Protein AF-A0A5U8SYN8-F1 (afdb_monomer_lite)

pLDDT: mean 89.99, std 11.81, range [49.06, 98.62]

Foldseek 3Di:
DWDKDKDWDWDWDWDDDPFKTKTKIKTKIKIDTHPKIKMKIWMWMWMGGRVQRKIKIKIKIKIWIQDPNDIAIKIWMWMWMQHPNDIDTDIDIDHQKDADADPPPVDRPGQWIDHPNDIDGPDDDDPDDDDPDDDDPAKDWDPPDDPLAATWMDGPVQQKIWHAHNPQSFIWIQHPQFIWTDDSNDTDDTDNNPVPD

Structure (mmCIF, N/CA/C/O backbone):
data_AF-A0A5U8SYN8-F1
#
_entry.id   AF-A0A5U8SYN8-F1
#
loop_
_atom_site.group_PDB
_atom_site.id
_atom_site.type_symbol
_atom_site.label_atom_id
_atom_site.label_alt_id
_atom_site.label_comp_id
_atom_site.label_asym_id
_atom_site.label_entity_id
_atom_site.label_seq_id
_atom_site.pdbx_PDB_ins_code
_atom_site.Cartn_x
_atom_site.Cartn_y
_atom_site.Cartn_z
_atom_site.occupancy
_atom_site.B_iso_or_equiv
_atom_site.auth_seq_id
_atom_site.auth_comp_id
_atom_site.auth_asym_id
_atom_site.auth_atom_id
_atom_site.pdbx_PDB_model_num
ATOM 1 N N . SER A 1 1 ? -44.577 6.047 1.088 1.00 51.78 1 SER A N 1
ATOM 2 C CA . SER A 1 1 ? -43.345 6.730 1.523 1.00 51.78 1 SER A CA 1
ATOM 3 C C . SER A 1 1 ? -42.555 5.753 2.364 1.00 51.78 1 SER A C 1
ATOM 5 O O . SER A 1 1 ? -43.131 5.206 3.297 1.00 51.78 1 SER A O 1
ATOM 7 N N . GLY A 1 2 ? -41.300 5.485 2.005 1.00 66.25 2 GLY A N 1
ATOM 8 C CA . GLY A 1 2 ? -40.422 4.643 2.817 1.00 66.25 2 GLY A CA 1
ATOM 9 C C . GLY A 1 2 ? -40.163 5.271 4.185 1.00 66.25 2 GLY A C 1
ATOM 10 O O . GLY A 1 2 ? -40.142 6.501 4.307 1.00 66.25 2 GLY A O 1
ATOM 11 N N . ALA A 1 3 ? -40.039 4.455 5.228 1.00 81.62 3 ALA A N 1
ATOM 12 C CA . ALA A 1 3 ? -39.776 4.956 6.574 1.00 81.62 3 ALA A CA 1
ATOM 13 C C . ALA A 1 3 ? -38.288 5.313 6.690 1.00 81.62 3 ALA A C 1
ATOM 15 O O . ALA A 1 3 ? -37.424 4.444 6.593 1.00 81.62 3 ALA A O 1
ATOM 16 N N . MET A 1 4 ? -37.988 6.598 6.890 1.00 93.69 4 MET A N 1
ATOM 17 C CA . MET A 1 4 ? -36.626 7.061 7.159 1.00 93.69 4 MET A CA 1
ATOM 18 C C . MET A 1 4 ? -36.385 7.149 8.665 1.00 93.69 4 MET A C 1
ATOM 20 O O . MET A 1 4 ? -37.235 7.643 9.407 1.00 93.69 4 MET A O 1
ATOM 24 N N . LYS A 1 5 ? -35.210 6.704 9.115 1.00 95.56 5 LYS A N 1
ATOM 25 C CA . LYS A 1 5 ? -34.783 6.761 10.520 1.00 95.56 5 LYS A CA 1
ATOM 26 C C . LYS A 1 5 ? -33.357 7.291 10.619 1.00 95.56 5 LYS A C 1
ATOM 28 O O . LYS A 1 5 ? -32.513 6.916 9.811 1.00 95.56 5 LYS A O 1
ATOM 33 N N . ALA A 1 6 ? -33.087 8.109 11.632 1.00 97.00 6 ALA A N 1
ATOM 34 C CA . ALA A 1 6 ? -31.746 8.547 12.002 1.00 97.00 6 ALA A CA 1
ATOM 35 C C . ALA A 1 6 ? -31.462 8.184 13.466 1.00 97.00 6 ALA A C 1
ATOM 37 O O . ALA A 1 6 ? -32.346 8.303 14.315 1.00 97.00 6 ALA A O 1
ATOM 38 N N . GLU A 1 7 ? -30.244 7.730 13.748 1.00 97.06 7 GLU A N 1
ATOM 39 C CA . GLU A 1 7 ? -29.808 7.267 15.065 1.00 97.06 7 GLU A CA 1
ATOM 40 C C . GLU A 1 7 ? -28.382 7.743 15.358 1.00 97.06 7 GLU A C 1
ATOM 42 O O . GLU A 1 7 ? -27.510 7.715 14.485 1.00 97.06 7 GLU A O 1
ATOM 47 N N . ILE A 1 8 ? -28.153 8.142 16.610 1.00 97.75 8 ILE A N 1
ATOM 48 C CA . ILE A 1 8 ? -26.829 8.387 17.187 1.00 97.75 8 ILE A CA 1
ATOM 49 C C . ILE A 1 8 ? -26.674 7.410 18.351 1.00 97.75 8 ILE A C 1
ATOM 51 O O . ILE A 1 8 ? -27.565 7.309 19.195 1.00 97.75 8 ILE A O 1
ATOM 55 N N . ILE A 1 9 ? -25.563 6.680 18.378 1.00 97.31 9 ILE A N 1
ATOM 56 C CA . ILE A 1 9 ? -25.227 5.696 19.404 1.00 97.31 9 ILE A CA 1
ATOM 57 C C . ILE A 1 9 ? -23.926 6.147 20.057 1.00 97.31 9 ILE A C 1
ATOM 59 O O . ILE A 1 9 ? -22.919 6.318 19.374 1.00 97.31 9 ILE A O 1
ATOM 63 N N . GLU A 1 10 ? -23.949 6.305 21.376 1.00 97.94 10 GLU A N 1
ATOM 64 C CA . GLU A 1 10 ? -22.760 6.579 22.174 1.00 97.94 10 GLU A CA 1
ATOM 65 C C . GLU A 1 10 ? -22.683 5.560 23.315 1.00 97.94 10 GLU A C 1
ATOM 67 O O . GLU A 1 10 ? -23.635 5.395 24.078 1.00 97.94 10 GLU A O 1
ATOM 72 N N . VAL A 1 11 ? -21.550 4.868 23.429 1.00 97.75 11 VAL A N 1
ATOM 73 C CA . VAL A 1 11 ? -21.235 3.985 24.556 1.00 97.75 11 VAL A CA 1
ATOM 74 C C . VAL A 1 11 ? -19.944 4.472 25.183 1.00 97.75 11 VAL A C 1
ATOM 76 O O . VAL A 1 11 ? -18.955 4.707 24.490 1.00 97.75 11 VAL A O 1
ATOM 79 N N . ARG A 1 12 ? -19.950 4.602 26.508 1.00 98.12 12 ARG A N 1
ATOM 80 C CA . ARG A 1 12 ? -18.757 4.839 27.317 1.00 98.12 12 ARG A CA 1
ATOM 81 C C . ARG A 1 12 ? -18.811 3.893 28.493 1.00 98.12 12 ARG A C 1
ATOM 83 O O . ARG A 1 12 ? -19.784 3.907 29.242 1.00 98.12 12 ARG A O 1
ATOM 90 N N . ASN A 1 13 ? -17.779 3.086 28.642 1.00 97.81 13 ASN A N 1
ATOM 91 C CA . ASN A 1 13 ? -17.699 2.132 29.726 1.00 97.81 13 ASN A CA 1
ATOM 92 C C . ASN A 1 13 ? -16.260 2.034 30.224 1.00 97.81 13 ASN A C 1
ATOM 94 O O . ASN A 1 13 ? -15.300 2.207 29.470 1.00 97.81 13 ASN A O 1
ATOM 98 N N . TYR A 1 14 ? -16.122 1.772 31.514 1.00 97.94 14 TYR A N 1
ATOM 99 C CA . TYR A 1 14 ? -14.854 1.406 32.107 1.00 97.94 14 TYR A CA 1
ATOM 100 C C . TYR A 1 14 ? -15.096 0.415 33.237 1.00 97.94 14 TYR A C 1
ATOM 102 O O . TYR A 1 14 ? -16.142 0.405 33.886 1.00 97.94 14 TYR A O 1
ATOM 110 N N . THR A 1 15 ? -14.123 -0.447 33.478 1.00 97.94 15 THR A N 1
ATOM 111 C CA . THR A 1 15 ? -14.148 -1.401 34.582 1.00 97.94 15 THR A CA 1
ATOM 112 C C . THR A 1 15 ? -12.739 -1.556 35.112 1.00 97.94 15 THR A C 1
ATOM 114 O O . THR A 1 15 ? -11.779 -1.580 34.344 1.00 97.94 15 THR A O 1
ATOM 117 N N . VAL A 1 16 ? -12.616 -1.643 36.431 1.00 97.62 16 VAL A N 1
ATOM 118 C CA . VAL A 1 16 ? -11.347 -1.882 37.112 1.00 97.62 16 VAL A CA 1
ATOM 119 C C . VAL A 1 16 ? -11.586 -2.950 38.167 1.00 97.62 16 VAL A C 1
ATOM 121 O O . VAL A 1 16 ? -12.530 -2.854 38.950 1.00 97.62 16 VAL A O 1
ATOM 124 N N . THR A 1 17 ? -10.739 -3.969 38.166 1.00 97.31 17 THR A N 1
ATOM 125 C CA . THR A 1 17 ? -10.632 -4.976 39.222 1.00 97.31 17 THR A CA 1
ATOM 126 C C . THR A 1 17 ? -9.239 -4.893 39.849 1.00 97.31 17 THR A C 1
ATOM 128 O O . THR A 1 17 ? -8.447 -4.018 39.504 1.00 97.31 17 THR A O 1
ATOM 131 N N . GLU A 1 18 ? -8.915 -5.799 40.770 1.00 97.00 18 GLU A N 1
ATOM 132 C CA . GLU A 1 18 ? -7.573 -5.872 41.364 1.00 97.00 18 GLU A CA 1
ATOM 133 C C . GLU A 1 18 ? -6.469 -6.160 40.333 1.00 97.00 18 GLU A C 1
ATOM 135 O O . GLU A 1 18 ? -5.339 -5.710 40.506 1.00 97.00 18 GLU A O 1
ATOM 140 N N . THR A 1 19 ? -6.786 -6.900 39.265 1.00 97.44 19 THR A N 1
ATOM 141 C CA . THR A 1 19 ? -5.805 -7.349 38.264 1.00 97.44 19 THR A CA 1
ATOM 142 C C . THR A 1 19 ? -6.116 -6.897 36.843 1.00 97.44 19 THR A C 1
ATOM 144 O O . THR A 1 19 ? -5.265 -7.053 35.975 1.00 97.44 19 THR A O 1
ATOM 147 N N . THR A 1 20 ? -7.299 -6.340 36.571 1.00 97.88 20 THR A N 1
ATOM 148 C CA . THR A 1 20 ? -7.695 -5.948 35.211 1.00 97.88 20 THR A CA 1
ATOM 149 C C . THR A 1 20 ? -8.206 -4.518 35.147 1.00 97.88 20 THR A C 1
ATOM 151 O O . THR A 1 20 ? -8.838 -4.022 36.078 1.00 97.88 20 THR A O 1
ATOM 154 N N . ALA A 1 21 ? -7.967 -3.861 34.018 1.00 98.44 21 ALA A N 1
ATOM 155 C CA . ALA A 1 21 ? -8.571 -2.582 33.681 1.00 98.44 21 ALA A CA 1
ATOM 156 C C . ALA A 1 21 ? -9.080 -2.623 32.239 1.00 98.44 21 ALA A C 1
ATOM 158 O O . ALA A 1 21 ? -8.405 -3.145 31.356 1.00 98.44 21 ALA A O 1
ATOM 159 N N . LEU A 1 22 ? -10.259 -2.057 31.999 1.00 98.38 22 LEU A N 1
ATOM 160 C CA . LEU A 1 22 ? -10.883 -1.901 30.688 1.00 98.38 22 LEU A CA 1
ATOM 161 C C . LEU A 1 22 ? -11.433 -0.480 30.576 1.00 98.38 22 LEU A C 1
ATOM 163 O O . LEU A 1 22 ? -12.096 0.005 31.491 1.00 98.38 22 LEU A O 1
ATOM 167 N N . ALA A 1 23 ? -11.208 0.157 29.435 1.00 98.62 23 ALA A N 1
ATOM 168 C CA . ALA A 1 23 ? -11.891 1.372 29.023 1.00 98.62 23 ALA A CA 1
ATOM 169 C C . ALA A 1 23 ? -12.315 1.226 27.562 1.00 98.62 23 ALA A C 1
ATOM 171 O O . ALA A 1 23 ? -11.510 0.847 26.709 1.00 98.62 23 ALA A O 1
ATOM 172 N N . GLU A 1 24 ? -13.571 1.533 27.263 1.00 98.25 24 GLU A N 1
ATOM 173 C CA . GLU A 1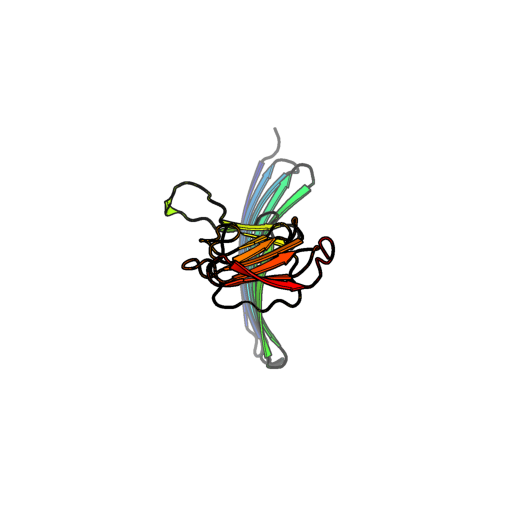 24 ? -14.109 1.455 25.910 1.00 98.25 24 GLU A CA 1
ATOM 174 C C . GLU A 1 24 ? -15.035 2.632 25.598 1.00 98.25 24 GLU A C 1
ATOM 176 O O . GLU A 1 24 ? -15.795 3.121 26.441 1.00 98.25 24 GLU A O 1
ATOM 181 N N . LYS A 1 25 ? -14.951 3.091 24.352 1.00 98.56 25 LYS A N 1
ATOM 182 C CA . LYS A 1 25 ? -15.803 4.122 23.776 1.00 98.56 25 LYS A CA 1
ATOM 183 C C . LYS A 1 25 ? -16.261 3.683 22.393 1.00 98.56 25 LYS A C 1
ATOM 185 O O . LYS A 1 25 ? -15.453 3.198 21.606 1.00 98.56 25 LYS A O 1
ATOM 190 N N . LEU A 1 26 ? -17.534 3.898 22.088 1.00 98.25 26 LEU A N 1
ATOM 191 C CA . LEU A 1 26 ? -18.124 3.714 20.766 1.00 98.25 26 LEU A CA 1
ATOM 192 C C . LEU A 1 26 ? -18.947 4.953 20.432 1.00 98.25 26 LEU A C 1
ATOM 194 O O . LEU A 1 26 ? -19.869 5.279 21.171 1.00 98.25 26 LEU A O 1
ATOM 198 N N . ASP A 1 27 ? -18.654 5.584 19.303 1.00 98.38 27 ASP A N 1
ATOM 199 C CA . ASP A 1 27 ? -19.494 6.609 18.694 1.00 98.38 27 ASP A CA 1
ATOM 200 C C . ASP A 1 27 ? -19.973 6.084 17.335 1.00 98.38 27 ASP A C 1
ATOM 202 O O . ASP A 1 27 ? -19.167 5.669 16.498 1.00 98.38 27 ASP A O 1
ATOM 206 N N . ALA A 1 28 ? -21.279 6.089 17.091 1.00 98.12 28 ALA A N 1
ATOM 207 C CA . ALA A 1 28 ? -21.859 5.667 15.824 1.00 98.12 28 ALA A CA 1
ATOM 208 C C . ALA A 1 28 ? -23.001 6.587 15.394 1.00 98.12 28 ALA A C 1
ATOM 210 O O . ALA A 1 28 ? -23.804 7.045 16.203 1.00 98.12 28 ALA A O 1
ATOM 211 N N . VAL A 1 29 ? -23.096 6.811 14.087 1.00 98.38 29 VAL A N 1
ATOM 212 C CA . VAL A 1 29 ? -24.236 7.469 13.446 1.00 98.38 29 VAL A CA 1
ATOM 213 C C . VAL A 1 29 ? -24.772 6.560 12.355 1.00 98.38 29 VAL A C 1
ATOM 215 O O . VAL A 1 29 ? -23.999 5.935 11.623 1.00 98.38 29 VAL A O 1
ATOM 218 N N . LYS A 1 30 ? -26.094 6.470 12.241 1.00 97.81 30 LYS A N 1
ATOM 219 C CA . LYS A 1 30 ? -26.756 5.636 11.240 1.00 97.81 30 LYS A CA 1
ATOM 220 C C . LYS A 1 30 ? -27.994 6.333 10.705 1.00 97.81 30 LYS A C 1
ATOM 222 O O . LYS A 1 30 ? -28.797 6.864 11.466 1.00 97.81 30 LYS A O 1
ATOM 227 N N . VAL A 1 31 ? -28.171 6.268 9.393 1.00 97.75 31 VAL A N 1
ATOM 228 C CA . VAL A 1 31 ? -29.425 6.604 8.719 1.00 97.75 31 VAL A CA 1
ATOM 229 C C . VAL A 1 31 ? -29.918 5.381 7.961 1.00 97.75 31 VAL A C 1
ATOM 231 O O . VAL A 1 31 ? -29.125 4.671 7.347 1.00 97.75 31 VAL A O 1
ATOM 234 N N . THR A 1 32 ? -31.215 5.109 8.035 1.00 96.25 32 THR A N 1
ATOM 235 C CA . THR A 1 32 ? -31.867 3.974 7.367 1.00 96.25 32 THR A CA 1
ATOM 236 C C . THR A 1 32 ? -33.005 4.499 6.503 1.00 96.25 32 THR A C 1
ATOM 238 O O . THR A 1 32 ? -33.724 5.407 6.928 1.00 96.25 32 THR A O 1
ATOM 241 N N . ALA A 1 33 ? -33.161 3.934 5.312 1.00 94.06 33 ALA A N 1
ATOM 242 C CA . ALA A 1 33 ? -34.282 4.166 4.413 1.00 94.06 33 ALA A CA 1
ATOM 243 C C . ALA A 1 33 ? -34.690 2.817 3.815 1.00 94.06 33 ALA A C 1
ATOM 245 O O . ALA A 1 33 ? -33.910 2.211 3.077 1.00 94.06 33 ALA A O 1
ATOM 246 N N . ASP A 1 34 ? -35.886 2.346 4.172 1.00 89.56 34 ASP A N 1
ATOM 247 C CA . ASP A 1 34 ? -36.360 0.998 3.840 1.00 89.56 34 ASP A CA 1
ATOM 248 C C . ASP A 1 34 ? -35.308 -0.068 4.229 1.00 89.56 34 ASP A C 1
ATOM 250 O O . ASP A 1 34 ? -34.890 -0.110 5.389 1.00 89.56 34 ASP A O 1
ATOM 254 N N . ASP A 1 35 ? -34.831 -0.883 3.281 1.00 88.31 35 ASP A N 1
ATOM 255 C CA . ASP A 1 35 ? -33.824 -1.935 3.516 1.00 88.31 35 ASP A CA 1
ATOM 256 C C . ASP A 1 35 ? -32.361 -1.454 3.377 1.00 88.31 35 ASP A C 1
ATOM 258 O O . ASP A 1 35 ? -31.415 -2.239 3.510 1.00 88.31 35 ASP A O 1
ATOM 262 N N . SER A 1 36 ? -32.149 -0.166 3.085 1.00 95.31 36 SER A N 1
ATOM 263 C CA . SER A 1 36 ? -30.826 0.442 2.894 1.00 95.31 36 SER A CA 1
ATOM 264 C C . SER A 1 36 ? -30.393 1.253 4.113 1.00 95.31 36 SER A C 1
ATOM 266 O O . SER A 1 36 ? -31.215 1.827 4.830 1.00 95.31 36 SER A O 1
ATOM 268 N N . PHE A 1 37 ? -29.083 1.358 4.343 1.00 96.44 37 PHE A N 1
ATOM 269 C CA . PHE A 1 37 ? -28.551 2.240 5.383 1.00 96.44 37 PHE A CA 1
ATOM 270 C C . PHE A 1 37 ? -27.194 2.827 5.012 1.00 96.44 37 PHE A C 1
ATOM 272 O O . PHE A 1 37 ? -26.438 2.246 4.240 1.00 96.44 37 PHE A O 1
ATOM 279 N N . ALA A 1 38 ? -26.860 3.951 5.635 1.00 97.94 38 ALA A N 1
ATOM 280 C CA . ALA A 1 38 ? -25.504 4.476 5.693 1.00 97.94 38 ALA A CA 1
ATOM 281 C C . ALA A 1 38 ? -25.119 4.664 7.160 1.00 97.94 38 ALA A C 1
ATOM 283 O O . ALA A 1 38 ? -25.911 5.171 7.958 1.00 97.94 38 ALA A O 1
ATOM 284 N N . MET A 1 39 ? -23.916 4.234 7.530 1.00 97.81 39 MET A N 1
ATOM 285 C CA . MET A 1 39 ? -23.417 4.373 8.891 1.00 97.81 39 MET A CA 1
ATOM 286 C C . MET A 1 39 ? -21.930 4.695 8.935 1.00 97.81 39 MET A C 1
ATOM 288 O O . MET A 1 39 ? -21.156 4.268 8.076 1.00 97.81 39 MET A O 1
ATOM 292 N N . ALA A 1 40 ? -21.544 5.392 9.995 1.00 98.38 40 ALA A N 1
ATOM 293 C CA . ALA A 1 40 ? -20.163 5.564 10.407 1.00 98.38 40 ALA A CA 1
ATOM 294 C C . ALA A 1 40 ? -20.033 5.173 11.881 1.00 98.38 40 ALA A C 1
ATOM 296 O O . ALA A 1 40 ? -20.933 5.435 12.678 1.00 98.38 40 ALA A O 1
ATOM 297 N N . GLN A 1 41 ? -18.920 4.538 12.226 1.00 98.12 41 GLN A N 1
ATOM 298 C CA . GLN A 1 41 ? -18.612 4.058 13.563 1.00 98.12 41 GLN A CA 1
ATOM 299 C C . GLN A 1 41 ? -17.144 4.335 13.888 1.00 98.12 41 GLN A C 1
ATOM 301 O O . GLN A 1 41 ? -16.260 4.098 13.064 1.00 98.12 41 GLN A O 1
ATOM 306 N N . ASN A 1 42 ? -16.890 4.786 15.109 1.00 98.19 42 ASN A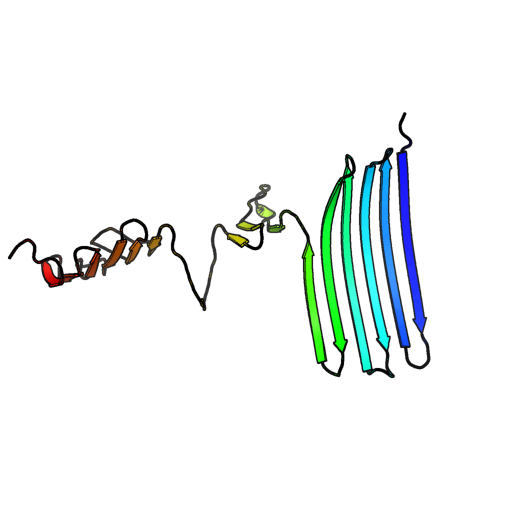 N 1
ATOM 307 C CA . ASN A 1 42 ? -15.571 4.924 15.704 1.00 98.19 42 ASN A CA 1
ATOM 308 C C . ASN A 1 42 ? -15.593 4.209 17.059 1.00 98.19 42 ASN A C 1
ATOM 310 O O . ASN A 1 42 ? -16.458 4.499 17.883 1.00 98.19 42 ASN A O 1
ATOM 314 N N . SER A 1 43 ? -14.692 3.258 17.284 1.00 98.00 43 SER A N 1
ATOM 315 C CA . SER A 1 43 ? -14.556 2.596 18.580 1.00 98.00 43 SER A CA 1
ATOM 316 C C . SER A 1 43 ? -13.116 2.574 19.048 1.00 98.00 43 SER A C 1
ATOM 318 O O . SER A 1 43 ? -12.215 2.258 18.278 1.00 98.00 43 SER A O 1
ATOM 320 N N . ILE A 1 44 ? -12.917 2.860 20.328 1.00 98.31 44 ILE A N 1
ATOM 321 C CA . ILE A 1 44 ? -11.626 2.789 21.003 1.00 98.31 44 ILE A CA 1
ATOM 322 C C . ILE A 1 44 ? -11.798 1.862 22.195 1.00 98.31 44 ILE A C 1
ATOM 324 O O . ILE A 1 44 ? -12.723 2.041 22.984 1.00 98.31 44 ILE A O 1
ATOM 328 N N . ARG A 1 45 ? -10.906 0.889 22.342 1.00 98.44 45 ARG A N 1
ATOM 329 C CA . ARG A 1 45 ? -10.877 -0.019 23.485 1.00 98.44 45 ARG A CA 1
ATOM 330 C C . ARG A 1 45 ? -9.446 -0.190 23.957 1.00 98.44 45 ARG A C 1
ATOM 332 O O . ARG A 1 45 ? -8.576 -0.513 23.157 1.00 98.44 45 ARG A O 1
ATOM 339 N N . ALA A 1 46 ? -9.217 -0.002 25.247 1.00 98.56 46 ALA A N 1
ATOM 340 C CA . ALA A 1 46 ? -7.954 -0.277 25.911 1.00 98.56 46 ALA A CA 1
ATOM 341 C C . ALA A 1 46 ? -8.207 -1.222 27.083 1.00 98.56 46 ALA A C 1
ATOM 343 O O . ALA A 1 46 ? -9.151 -1.025 27.846 1.00 98.56 46 ALA A O 1
ATOM 344 N N . GLN A 1 47 ? -7.371 -2.242 27.227 1.00 98.38 47 GLN A N 1
ATOM 345 C CA . GLN A 1 47 ? -7.442 -3.176 28.340 1.00 98.38 47 GLN A CA 1
ATOM 346 C C . GLN A 1 47 ? -6.055 -3.596 28.810 1.00 98.38 47 GLN A C 1
ATOM 348 O O . GLN A 1 47 ? -5.100 -3.629 28.031 1.00 98.38 47 GLN A O 1
ATOM 353 N N . TRP A 1 48 ? -5.979 -3.946 30.085 1.00 98.44 48 TRP A N 1
ATOM 354 C CA . TRP A 1 48 ? -4.798 -4.481 30.738 1.00 98.44 48 TRP A CA 1
ATOM 355 C C . TRP A 1 48 ? -5.208 -5.638 31.646 1.00 98.44 48 TRP A C 1
ATOM 357 O O . TRP A 1 48 ? -6.168 -5.505 32.404 1.00 98.44 48 TRP A O 1
ATOM 367 N N . ASP A 1 49 ? -4.464 -6.738 31.595 1.00 98.06 49 ASP A N 1
ATOM 368 C CA . ASP A 1 49 ? -4.532 -7.856 32.531 1.00 98.06 49 ASP A CA 1
ATOM 369 C C . ASP A 1 49 ? -3.152 -8.038 33.179 1.00 98.06 49 ASP A C 1
ATOM 371 O O . ASP A 1 49 ? -2.194 -8.520 32.572 1.00 98.06 49 ASP A O 1
ATOM 375 N N . MET A 1 50 ? -3.041 -7.616 34.436 1.00 96.75 50 MET A N 1
ATOM 376 C CA . MET A 1 50 ? -1.810 -7.694 35.215 1.00 96.75 50 MET A CA 1
ATOM 377 C C . MET A 1 50 ? -1.423 -9.134 35.546 1.00 96.75 50 MET A C 1
ATOM 379 O O . MET A 1 50 ? -0.233 -9.418 35.645 1.00 96.75 50 MET A O 1
ATOM 383 N N . ALA A 1 51 ? -2.398 -10.027 35.736 1.00 95.25 51 ALA A N 1
ATOM 384 C CA . ALA A 1 51 ? -2.136 -11.415 36.104 1.00 95.25 51 ALA A CA 1
ATOM 385 C C . ALA A 1 51 ? -1.583 -12.204 34.912 1.00 95.25 51 ALA A C 1
ATOM 387 O O . ALA A 1 51 ? -0.668 -13.010 35.077 1.00 95.25 51 ALA A O 1
ATOM 388 N N . ALA A 1 52 ? -2.103 -11.934 33.713 1.00 96.44 52 ALA A N 1
ATOM 389 C CA . ALA A 1 52 ? -1.582 -12.492 32.469 1.00 96.44 52 ALA A CA 1
ATOM 390 C C . ALA A 1 52 ? -0.322 -11.762 31.962 1.00 96.44 52 ALA A C 1
ATOM 392 O O . ALA A 1 52 ? 0.430 -12.315 31.160 1.00 96.44 52 ALA A O 1
ATOM 393 N N . GLY A 1 53 ? -0.074 -10.527 32.419 1.00 97.06 53 GLY A N 1
ATOM 394 C CA . GLY A 1 53 ? 0.972 -9.668 31.857 1.00 97.06 53 GLY A CA 1
ATOM 395 C C . GLY A 1 53 ? 0.666 -9.266 30.412 1.00 97.06 53 GLY A C 1
ATOM 396 O O . GLY A 1 53 ? 1.583 -9.116 29.603 1.00 97.06 53 GLY A O 1
ATOM 397 N N . GLU A 1 54 ? -0.621 -9.137 30.087 1.00 98.44 54 GLU A N 1
ATOM 398 C CA . GLU A 1 54 ? -1.128 -8.853 28.748 1.00 98.44 54 GLU A CA 1
ATOM 399 C C . GLU A 1 54 ? -1.809 -7.483 28.709 1.00 98.44 54 GLU A C 1
ATOM 401 O O . GLU A 1 54 ? -2.420 -7.029 29.678 1.00 98.44 54 GLU A O 1
ATOM 406 N N . ALA A 1 55 ? -1.724 -6.806 27.570 1.00 98.44 55 ALA A N 1
ATOM 407 C CA . ALA A 1 55 ? -2.416 -5.543 27.353 1.00 98.44 55 ALA A CA 1
ATOM 408 C C . ALA A 1 55 ? -2.778 -5.389 25.885 1.00 98.44 55 ALA A C 1
ATOM 410 O O . ALA A 1 55 ? -2.064 -5.869 25.012 1.00 98.44 55 ALA A O 1
ATOM 411 N N . SER A 1 56 ? -3.857 -4.676 25.591 1.00 98.19 56 SER A N 1
ATOM 412 C CA . SER A 1 56 ? -4.183 -4.341 24.209 1.00 98.19 56 SER A CA 1
ATOM 413 C C . SER A 1 56 ? -4.894 -3.007 24.118 1.00 98.19 56 SER A C 1
ATOM 415 O O . SER A 1 56 ? -5.756 -2.699 24.942 1.00 98.19 56 SER A O 1
ATOM 417 N N . VAL A 1 57 ? -4.601 -2.256 23.067 1.00 98.38 57 VAL A N 1
ATOM 418 C CA . VAL A 1 57 ? -5.380 -1.089 22.661 1.00 98.38 57 VAL A CA 1
ATOM 419 C C . VAL A 1 57 ? -5.734 -1.227 21.191 1.00 98.38 57 VAL A C 1
ATOM 421 O O . VAL A 1 57 ? -4.885 -1.604 20.388 1.00 98.38 57 VAL A O 1
ATOM 424 N N . VAL A 1 58 ? -6.983 -0.933 20.845 1.00 98.25 58 VAL A N 1
ATOM 425 C CA . VAL A 1 58 ? -7.477 -0.932 19.468 1.00 98.25 58 VAL A CA 1
ATOM 426 C C . VAL A 1 58 ? -8.325 0.314 19.235 1.00 98.25 58 VAL A C 1
ATOM 428 O O . VAL A 1 58 ? -9.167 0.672 20.059 1.00 98.25 58 VAL A O 1
ATOM 431 N N . HIS A 1 59 ? -8.099 0.969 18.101 1.00 98.25 59 HIS A N 1
ATOM 432 C CA . HIS A 1 59 ? -8.899 2.060 17.565 1.00 98.25 59 HIS A CA 1
ATOM 433 C C . HIS A 1 59 ? -9.397 1.669 16.170 1.00 98.25 59 HIS A C 1
ATOM 435 O O . HIS A 1 59 ? -8.619 1.585 15.224 1.00 98.25 59 HIS A O 1
ATOM 441 N N . ASP A 1 60 ? -10.700 1.434 16.046 1.00 97.38 60 ASP A N 1
ATOM 442 C CA . ASP A 1 60 ? -11.383 1.111 14.796 1.00 97.38 60 ASP A CA 1
ATOM 443 C C . ASP A 1 60 ? -12.191 2.311 14.288 1.00 97.38 60 ASP A C 1
ATOM 445 O O . ASP A 1 60 ? -12.979 2.912 15.020 1.00 97.38 60 ASP A O 1
ATOM 449 N N . MET A 1 61 ? -12.084 2.594 12.994 1.00 97.88 61 MET A N 1
ATOM 450 C CA . MET A 1 61 ? -12.937 3.530 12.265 1.00 97.88 61 MET A CA 1
ATOM 451 C C . MET A 1 61 ? -13.546 2.805 11.071 1.00 97.88 61 MET A C 1
ATOM 453 O O . MET A 1 61 ? -12.818 2.232 10.264 1.00 97.88 61 MET A O 1
ATOM 457 N N . LYS A 1 62 ? -14.874 2.800 10.945 1.00 96.88 62 LYS A N 1
ATOM 458 C CA . LYS A 1 62 ? -15.589 2.053 9.899 1.00 96.88 62 LYS A CA 1
ATOM 459 C C . LYS A 1 62 ? -16.715 2.894 9.322 1.00 96.88 62 LYS A C 1
ATOM 461 O O . LYS A 1 62 ? -17.487 3.496 10.062 1.00 96.88 62 LYS A O 1
ATOM 466 N N . VAL A 1 63 ? -16.846 2.882 8.003 1.00 97.50 63 VAL A N 1
ATOM 467 C CA . VAL A 1 63 ? -18.021 3.383 7.286 1.00 97.50 63 VAL A CA 1
ATOM 468 C C . VAL A 1 63 ? -18.633 2.250 6.482 1.00 97.50 63 VAL A C 1
ATOM 470 O O . VAL A 1 63 ? -17.922 1.378 5.976 1.00 97.50 63 VAL A O 1
ATOM 473 N N . ARG A 1 64 ? -19.960 2.237 6.378 1.00 97.12 64 ARG A N 1
ATOM 474 C CA . ARG A 1 64 ? -20.686 1.226 5.612 1.00 97.12 64 ARG A CA 1
ATOM 475 C C . ARG A 1 64 ? -21.926 1.821 4.967 1.00 97.12 64 ARG A C 1
ATOM 477 O O . ARG A 1 64 ? -22.687 2.522 5.630 1.00 97.12 64 ARG A O 1
ATOM 484 N N . ILE A 1 65 ? -22.143 1.484 3.704 1.00 97.50 65 ILE A N 1
ATOM 485 C CA . ILE A 1 65 ? -23.400 1.696 2.991 1.00 97.50 65 ILE A CA 1
ATOM 486 C C . ILE A 1 65 ? -23.950 0.323 2.625 1.00 97.50 65 ILE A C 1
ATOM 488 O O . ILE A 1 65 ? -23.237 -0.478 2.026 1.00 97.50 65 ILE A O 1
ATOM 492 N N . ARG A 1 66 ? -25.209 0.062 2.972 1.00 96.25 66 ARG A N 1
ATOM 493 C CA . ARG A 1 66 ? -25.977 -1.050 2.421 1.00 96.25 66 ARG A CA 1
ATOM 494 C C . ARG A 1 66 ? -26.925 -0.510 1.369 1.00 96.25 66 ARG A C 1
ATOM 496 O O . ARG A 1 66 ? -27.754 0.340 1.687 1.00 96.25 66 ARG A O 1
ATOM 503 N N . TYR A 1 67 ? -26.800 -1.006 0.147 1.00 93.81 67 TYR A N 1
ATOM 504 C CA . TYR A 1 67 ? -27.616 -0.590 -0.986 1.00 93.81 67 TYR A CA 1
ATOM 505 C C . TYR A 1 67 ? -27.944 -1.801 -1.855 1.00 93.81 67 TYR A C 1
ATOM 507 O O . TYR A 1 67 ? -27.059 -2.597 -2.158 1.00 93.81 67 TYR A O 1
ATOM 515 N N . ASN A 1 68 ? -29.217 -1.969 -2.225 1.00 91.62 68 ASN A N 1
ATOM 516 C CA . ASN A 1 68 ? -29.703 -3.110 -3.017 1.00 91.62 68 ASN A CA 1
ATOM 517 C C . ASN A 1 68 ? -29.272 -4.490 -2.473 1.00 91.62 68 ASN A C 1
ATOM 519 O O . ASN A 1 68 ? -29.011 -5.418 -3.232 1.00 91.62 68 ASN A O 1
ATOM 523 N N . GLY A 1 69 ? -29.194 -4.630 -1.146 1.00 91.81 69 GLY A N 1
ATOM 524 C CA . GLY A 1 69 ? -28.797 -5.879 -0.487 1.00 91.81 69 GLY A CA 1
ATOM 525 C C . GLY A 1 69 ? -27.287 -6.121 -0.388 1.00 91.81 69 GLY A C 1
ATOM 526 O O . GLY A 1 69 ? -26.892 -7.081 0.273 1.00 91.81 69 GLY A O 1
ATOM 527 N N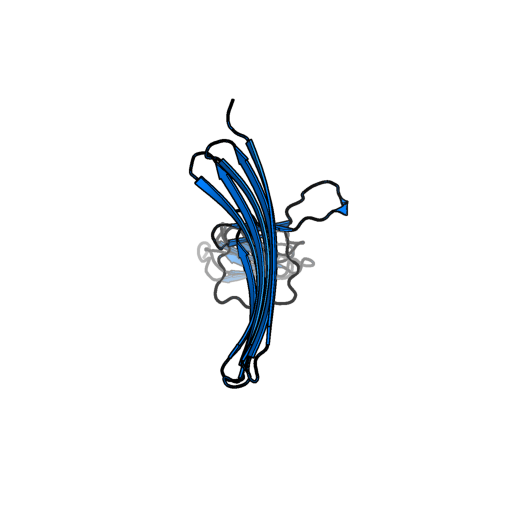 . GLU A 1 70 ? -26.453 -5.249 -0.957 1.00 95.06 70 GLU A N 1
ATOM 528 C CA . GLU A 1 70 ? -24.991 -5.336 -0.896 1.00 95.06 70 GLU A CA 1
ATOM 529 C C . GLU A 1 70 ? -24.397 -4.344 0.112 1.00 95.06 70 GLU A C 1
ATOM 531 O O . GLU A 1 70 ? -24.870 -3.212 0.237 1.00 95.06 70 GLU A O 1
ATOM 536 N N . ASP A 1 71 ? -23.340 -4.765 0.815 1.00 94.50 71 ASP A N 1
ATOM 537 C CA . ASP A 1 71 ? -22.607 -3.947 1.787 1.00 94.50 71 ASP A CA 1
ATOM 538 C C . ASP A 1 71 ? -21.291 -3.433 1.172 1.00 94.50 71 ASP A C 1
ATOM 540 O O . ASP A 1 71 ? -20.392 -4.203 0.837 1.00 94.50 71 ASP A O 1
ATOM 544 N N . TYR A 1 72 ? -21.138 -2.113 1.120 1.00 95.50 72 TYR A N 1
ATOM 545 C CA . TYR A 1 72 ? -19.922 -1.411 0.714 1.00 95.50 72 TYR A CA 1
ATOM 546 C C . TYR A 1 72 ? -19.290 -0.783 1.951 1.00 95.50 72 TYR A C 1
ATOM 548 O O . TYR A 1 72 ? -19.952 -0.031 2.667 1.00 95.50 72 TYR A O 1
ATOM 556 N N . SER A 1 73 ? -18.021 -1.081 2.236 1.00 94.50 73 SER A N 1
ATOM 557 C CA . SER A 1 73 ? -17.362 -0.578 3.445 1.00 94.50 73 SER A CA 1
ATOM 558 C C . SER A 1 73 ? -15.940 -0.098 3.205 1.00 94.50 73 SER A C 1
ATOM 560 O O . SER A 1 73 ? -15.230 -0.595 2.330 1.00 94.50 73 SER A O 1
ATOM 562 N N . ALA A 1 74 ? -15.535 0.864 4.027 1.00 94.88 74 ALA A N 1
ATOM 563 C CA . ALA A 1 74 ? -14.152 1.270 4.181 1.00 94.88 74 ALA A CA 1
ATOM 564 C C . ALA A 1 74 ? -13.840 1.469 5.668 1.00 94.88 74 ALA A C 1
ATOM 566 O O . ALA A 1 74 ? -14.747 1.699 6.474 1.00 94.88 74 ALA A O 1
ATOM 567 N N . GLY A 1 75 ? -12.573 1.376 6.046 1.00 94.75 75 GLY A N 1
ATOM 568 C CA . GLY A 1 75 ? -12.184 1.513 7.437 1.00 94.75 75 GLY A CA 1
ATOM 569 C C . GLY A 1 75 ? -10.685 1.481 7.682 1.00 94.75 75 GLY A C 1
ATOM 570 O O . GLY A 1 75 ? -9.880 1.201 6.793 1.00 94.75 75 GLY A O 1
ATOM 571 N N . MET A 1 76 ? -10.343 1.804 8.922 1.00 96.25 76 MET A N 1
ATOM 572 C CA . MET A 1 76 ? -8.999 1.792 9.476 1.00 96.25 76 MET A CA 1
ATOM 573 C C . MET A 1 76 ? -9.046 1.118 10.845 1.00 96.25 76 MET A C 1
ATOM 575 O O . MET A 1 76 ? -9.969 1.357 11.622 1.00 96.25 76 MET A O 1
ATOM 579 N N . VAL A 1 77 ? -8.041 0.305 11.145 1.00 95.75 77 VAL A N 1
ATOM 580 C CA . VAL A 1 77 ? -7.797 -0.246 12.477 1.00 95.75 77 VAL A CA 1
ATOM 581 C C . VAL A 1 77 ? -6.370 0.086 12.885 1.00 95.75 77 VAL A C 1
ATOM 583 O O . VAL A 1 77 ? -5.441 -0.111 12.109 1.00 95.75 77 VAL A O 1
ATOM 586 N N . ILE A 1 78 ? -6.193 0.608 14.090 1.00 97.38 78 ILE A N 1
ATOM 587 C CA . ILE A 1 78 ? -4.890 0.842 14.713 1.00 97.38 78 ILE A CA 1
ATOM 588 C C . ILE A 1 78 ? -4.879 0.027 15.996 1.00 97.38 78 ILE A C 1
ATOM 590 O O . ILE A 1 78 ? -5.812 0.133 16.785 1.00 97.38 78 ILE A O 1
ATOM 594 N N . GLY A 1 79 ? -3.849 -0.780 16.220 1.00 96.81 79 GLY A N 1
ATOM 595 C CA . GLY A 1 79 ? -3.773 -1.620 17.404 1.00 96.81 79 GLY A CA 1
ATOM 596 C C . GLY A 1 79 ? -2.361 -1.815 17.929 1.00 96.81 79 GLY A C 1
ATOM 597 O O . GLY A 1 79 ? -1.381 -1.721 17.189 1.00 96.81 79 GLY A O 1
ATOM 598 N N . ALA A 1 80 ? -2.278 -2.111 19.219 1.00 98.00 80 ALA A N 1
ATOM 599 C CA . ALA A 1 80 ? -1.088 -2.626 19.871 1.00 98.00 80 ALA A CA 1
ATOM 600 C C . ALA A 1 80 ? -1.485 -3.723 20.861 1.00 98.00 80 ALA A C 1
ATOM 602 O O . ALA A 1 80 ? -2.501 -3.595 21.545 1.00 98.00 80 ALA A O 1
ATOM 603 N N . GLU A 1 81 ? -0.683 -4.778 20.946 1.00 98.00 81 GLU A N 1
ATOM 604 C CA . GLU A 1 81 ? -0.877 -5.902 21.860 1.00 98.00 81 GLU A CA 1
ATOM 605 C C . GLU A 1 81 ? 0.448 -6.226 22.559 1.00 98.00 81 GLU A C 1
ATOM 607 O O . GLU A 1 81 ? 1.481 -6.366 21.905 1.00 98.00 81 GLU A O 1
ATOM 612 N N . LEU A 1 82 ? 0.414 -6.341 23.885 1.00 97.88 82 LEU A N 1
ATOM 613 C CA . LEU A 1 82 ? 1.445 -6.951 24.714 1.00 97.88 82 LEU A CA 1
ATOM 614 C C . LEU A 1 82 ? 0.996 -8.375 25.030 1.00 97.88 82 LEU A C 1
ATOM 616 O O . LEU A 1 82 ? -0.015 -8.561 25.707 1.00 97.88 82 LEU A O 1
ATOM 620 N N . LYS A 1 83 ? 1.764 -9.364 24.577 1.00 96.19 83 LYS A N 1
ATOM 621 C CA . LYS A 1 83 ? 1.499 -10.778 24.838 1.00 96.19 83 LYS A CA 1
ATOM 622 C C . LYS A 1 83 ? 2.801 -11.540 25.015 1.00 96.19 83 LYS A C 1
ATOM 624 O O . LYS A 1 83 ? 3.730 -11.378 24.227 1.00 96.19 83 LYS A O 1
ATOM 629 N N . GLY A 1 84 ? 2.902 -12.344 26.074 1.00 93.50 84 GLY A N 1
ATOM 630 C CA . GLY A 1 84 ? 4.129 -13.095 26.375 1.00 93.50 84 GLY A CA 1
ATOM 631 C C . GLY A 1 84 ? 5.378 -12.210 26.515 1.00 93.50 84 GLY A C 1
ATOM 632 O O . GLY A 1 84 ? 6.463 -12.611 26.101 1.00 93.50 84 GLY A O 1
ATOM 633 N N . GLY A 1 85 ? 5.226 -10.985 27.036 1.00 94.44 85 GLY A N 1
ATOM 634 C CA . GLY A 1 85 ? 6.322 -10.018 27.191 1.00 94.44 85 GLY A CA 1
ATOM 635 C C . GLY A 1 85 ? 6.776 -9.327 25.899 1.00 94.44 85 GLY A C 1
ATOM 636 O O . GLY A 1 85 ? 7.729 -8.551 25.935 1.00 94.44 85 GLY A O 1
ATOM 637 N N . GLN A 1 86 ? 6.116 -9.579 24.767 1.00 95.81 86 GLN A N 1
ATOM 638 C CA . GLN A 1 86 ? 6.418 -8.949 23.483 1.00 95.81 86 GLN A CA 1
ATOM 639 C C . GLN A 1 86 ? 5.307 -7.988 23.077 1.00 95.81 86 GLN A C 1
ATOM 641 O O . GLN A 1 86 ? 4.126 -8.305 23.210 1.00 95.81 86 GLN A O 1
ATOM 646 N N . VAL A 1 87 ? 5.695 -6.823 22.560 1.00 96.19 87 VAL A N 1
ATOM 647 C CA . VAL A 1 87 ? 4.761 -5.835 22.014 1.00 96.19 87 VAL A CA 1
ATOM 648 C C . VAL A 1 87 ? 4.715 -5.972 20.498 1.00 96.19 87 VAL A C 1
ATOM 650 O O . VAL A 1 87 ? 5.753 -5.927 19.838 1.00 96.19 87 VAL A O 1
ATOM 653 N N . SER A 1 88 ? 3.511 -6.087 19.947 1.00 88.44 88 SER A N 1
ATOM 654 C CA . SER A 1 88 ? 3.240 -5.991 18.515 1.00 88.44 88 SER A CA 1
ATOM 655 C C . SER A 1 88 ? 2.308 -4.814 18.235 1.00 88.44 88 SER A C 1
ATOM 657 O O . SER A 1 88 ? 1.466 -4.467 19.063 1.00 88.44 88 SER A O 1
ATOM 659 N N . THR A 1 89 ? 2.472 -4.165 17.084 1.00 88.06 89 THR A N 1
ATOM 660 C CA . THR A 1 89 ? 1.619 -3.053 16.645 1.00 88.06 89 THR A CA 1
ATOM 661 C C . THR A 1 89 ? 1.150 -3.284 15.213 1.00 88.06 89 THR A C 1
ATOM 663 O O . THR A 1 89 ? 1.841 -3.920 14.415 1.00 88.06 89 THR A O 1
ATOM 666 N N . LEU A 1 90 ? -0.040 -2.785 14.881 1.00 87.12 90 LEU A N 1
ATOM 667 C CA . LEU A 1 90 ? -0.648 -2.917 13.560 1.00 87.12 90 LEU A CA 1
ATOM 668 C C . LEU A 1 90 ? -1.396 -1.637 13.192 1.00 87.12 90 LEU A C 1
ATOM 670 O O . LEU A 1 90 ? -2.129 -1.080 14.006 1.00 87.12 90 LEU A O 1
ATOM 674 N N . ILE A 1 91 ? -1.273 -1.226 11.933 1.00 90.25 91 ILE A N 1
ATOM 675 C CA . ILE A 1 91 ? -2.230 -0.327 11.289 1.00 90.25 91 ILE A CA 1
ATOM 676 C C . ILE A 1 91 ? -2.738 -1.034 10.035 1.00 90.25 91 ILE A C 1
ATOM 678 O O . ILE A 1 91 ? -1.946 -1.439 9.186 1.00 90.25 91 ILE A O 1
ATOM 682 N N . GLY A 1 92 ? -4.052 -1.204 9.933 1.00 85.94 92 GLY A N 1
ATOM 683 C CA . GLY A 1 92 ? -4.724 -1.829 8.802 1.00 85.94 92 GLY A CA 1
ATOM 684 C C . GLY A 1 92 ? -5.740 -0.887 8.174 1.00 85.94 92 GLY A C 1
ATOM 685 O O . GLY A 1 92 ? -6.383 -0.102 8.866 1.00 85.94 92 GLY A O 1
ATOM 686 N N . PHE A 1 93 ? -5.912 -0.999 6.860 1.00 89.44 93 PHE A N 1
ATOM 687 C CA . PHE A 1 93 ? -6.918 -0.269 6.095 1.00 89.44 93 PHE A CA 1
ATOM 688 C C . PHE A 1 93 ? -7.720 -1.259 5.254 1.00 89.44 93 PHE A C 1
ATOM 690 O O . PHE A 1 93 ? -7.148 -2.174 4.662 1.00 89.44 93 PHE A O 1
ATOM 697 N N . ASN A 1 94 ? -9.033 -1.064 5.163 1.00 86.75 94 ASN A N 1
ATOM 698 C CA . ASN A 1 94 ? -9.888 -1.777 4.220 1.00 86.75 94 ASN A CA 1
ATOM 699 C C . ASN A 1 94 ? -10.613 -0.759 3.340 1.00 86.75 94 ASN A C 1
ATOM 701 O O . ASN A 1 94 ? -11.277 0.135 3.851 1.00 86.75 94 ASN A O 1
ATOM 705 N N . ALA A 1 95 ? -10.478 -0.872 2.023 1.00 83.69 95 ALA A N 1
ATOM 706 C CA . ALA A 1 95 ? -11.206 -0.065 1.048 1.00 83.69 95 ALA A CA 1
ATOM 707 C C . ALA A 1 95 ? -11.063 -0.700 -0.341 1.00 83.69 95 ALA A C 1
ATOM 709 O O . ALA A 1 95 ? -10.086 -1.398 -0.603 1.00 83.69 95 ALA A O 1
ATOM 710 N N . GLN A 1 96 ? -12.004 -0.423 -1.246 1.00 78.56 96 GLN A N 1
ATOM 711 C CA . GLN A 1 96 ? -11.861 -0.790 -2.664 1.00 78.56 96 GLN A CA 1
ATOM 712 C C . GLN A 1 96 ? -10.787 0.049 -3.372 1.00 78.56 96 GLN A C 1
ATOM 714 O O . GLN A 1 96 ? -10.162 -0.405 -4.326 1.00 78.56 96 GLN A O 1
ATOM 719 N N . GLN A 1 97 ? -10.595 1.289 -2.918 1.00 73.38 97 GLN A N 1
AT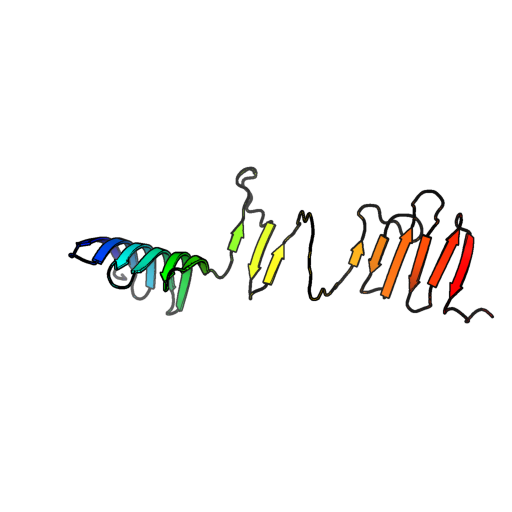OM 720 C CA . GLN A 1 97 ? -9.618 2.231 -3.446 1.00 73.38 97 GLN A CA 1
ATOM 721 C C . GLN A 1 97 ? -9.030 3.023 -2.283 1.00 73.38 97 GLN A C 1
ATOM 723 O O . GLN A 1 97 ? -9.761 3.507 -1.418 1.00 73.38 97 GLN A O 1
ATOM 728 N N . PHE A 1 98 ? -7.710 3.166 -2.276 1.00 72.06 98 PHE A N 1
ATOM 729 C CA . PHE A 1 98 ? -6.983 3.987 -1.317 1.00 72.06 98 PHE A CA 1
ATOM 730 C C . PHE A 1 98 ? -6.150 5.011 -2.078 1.00 72.06 98 PHE A C 1
ATOM 732 O O . PHE A 1 98 ? -5.520 4.663 -3.074 1.00 72.06 98 PHE A O 1
ATOM 739 N N . ALA A 1 99 ? -6.174 6.264 -1.636 1.00 67.25 99 ALA A N 1
ATOM 740 C CA . ALA A 1 99 ? -5.662 7.396 -2.389 1.00 67.25 99 ALA A CA 1
ATOM 741 C C . ALA A 1 99 ? -5.005 8.411 -1.457 1.00 67.25 99 ALA A C 1
ATOM 743 O O . ALA A 1 99 ? -5.630 8.880 -0.507 1.00 67.25 99 ALA A O 1
ATOM 744 N N . PHE A 1 100 ? -3.780 8.812 -1.779 1.00 67.75 100 PHE A N 1
ATOM 745 C CA . PHE A 1 100 ? -3.181 10.014 -1.210 1.00 67.75 100 PHE A CA 1
ATOM 746 C C . PHE A 1 100 ? -3.377 11.180 -2.184 1.00 67.75 100 PHE A C 1
ATOM 748 O O . PHE A 1 100 ? -3.148 11.030 -3.385 1.00 67.75 100 PHE A O 1
ATOM 755 N N . TYR A 1 101 ? -3.797 12.342 -1.679 1.00 63.94 101 TYR A N 1
ATOM 756 C CA . TYR A 1 101 ? -4.025 13.544 -2.483 1.00 63.94 101 TYR A CA 1
ATOM 757 C C . TYR A 1 101 ? -3.276 14.746 -1.899 1.00 63.94 101 TYR A C 1
ATOM 759 O O . TYR A 1 101 ? -3.093 14.855 -0.687 1.00 63.94 101 TYR A O 1
ATOM 767 N N . ASN A 1 102 ? -2.845 15.665 -2.766 1.00 57.28 102 ASN A N 1
ATOM 768 C CA . ASN A 1 102 ? -2.233 16.928 -2.358 1.00 57.28 102 ASN A CA 1
ATOM 769 C C . ASN A 1 102 ? -3.298 18.047 -2.364 1.00 57.28 102 ASN A C 1
ATOM 771 O O . ASN A 1 102 ? -3.806 18.385 -3.435 1.00 57.28 102 ASN A O 1
ATOM 775 N N . PRO A 1 103 ? -3.637 18.664 -1.216 1.00 55.97 103 PRO A N 1
ATOM 776 C CA . PRO A 1 103 ? -4.709 19.659 -1.135 1.00 55.97 103 PRO A CA 1
ATOM 777 C C . PRO A 1 103 ? -4.389 20.991 -1.839 1.00 55.97 103 PRO A C 1
ATOM 779 O O . PRO A 1 103 ? -5.295 21.792 -2.068 1.00 55.97 103 PRO A O 1
ATOM 782 N N . VAL A 1 104 ? -3.128 21.248 -2.209 1.00 63.53 104 VAL A N 1
ATOM 783 C CA . VAL A 1 104 ? -2.675 22.559 -2.711 1.00 63.53 104 VAL A CA 1
ATOM 784 C C . VAL A 1 104 ? -3.252 22.909 -4.092 1.00 63.53 104 VAL A C 1
ATOM 786 O O . VAL A 1 104 ? -3.382 24.089 -4.412 1.00 63.53 104 VAL A O 1
ATOM 789 N N . LYS A 1 105 ? -3.648 21.925 -4.911 1.00 55.62 105 LYS A N 1
ATOM 790 C CA . LYS A 1 105 ? -4.060 22.167 -6.310 1.00 55.62 105 LYS A CA 1
ATOM 791 C C . LYS A 1 105 ? -5.564 22.131 -6.598 1.00 55.62 105 LYS A C 1
ATOM 793 O O . LYS A 1 105 ? -5.943 22.303 -7.750 1.00 55.62 105 LYS A O 1
ATOM 798 N N . LYS A 1 106 ? -6.440 21.941 -5.602 1.00 54.69 106 LYS A N 1
ATOM 799 C CA . LYS A 1 106 ? -7.897 21.732 -5.810 1.00 54.69 106 LYS A CA 1
ATOM 800 C C . LYS A 1 106 ? -8.256 20.603 -6.808 1.00 54.69 106 LYS A C 1
ATOM 802 O O . LYS A 1 106 ? -9.425 20.471 -7.160 1.00 54.69 106 LYS A O 1
ATOM 807 N N . SER A 1 107 ? -7.297 19.777 -7.232 1.00 52.69 107 SER A N 1
ATOM 808 C CA . SER A 1 107 ? -7.507 18.568 -8.030 1.00 52.69 107 SER A CA 1
ATOM 809 C C . SER A 1 107 ? -7.095 17.341 -7.222 1.00 52.69 107 SER A C 1
ATOM 811 O O . SER A 1 107 ? -6.126 17.362 -6.460 1.00 52.69 107 SER A O 1
ATOM 813 N N . MET A 1 108 ? -7.863 16.262 -7.366 1.00 52.81 108 MET A N 1
ATOM 814 C CA . MET A 1 108 ? -7.569 14.972 -6.749 1.00 52.81 108 MET A CA 1
ATOM 815 C C . MET A 1 108 ? -6.533 14.235 -7.605 1.00 52.81 108 MET A C 1
ATOM 817 O O . MET A 1 108 ? -6.854 13.290 -8.320 1.00 52.81 108 MET A O 1
ATOM 821 N N . ASP A 1 109 ? -5.288 14.711 -7.580 1.00 57.94 109 ASP A N 1
ATOM 822 C CA . ASP A 1 109 ? -4.193 14.078 -8.315 1.00 57.94 109 ASP A CA 1
ATOM 823 C C . ASP A 1 109 ? -3.726 12.831 -7.548 1.00 57.94 109 ASP A C 1
ATOM 825 O O . ASP A 1 109 ? -2.885 12.915 -6.650 1.00 57.94 109 ASP A O 1
ATOM 829 N N . LEU A 1 110 ? -4.275 11.666 -7.903 1.00 59.34 110 LEU A N 1
ATOM 830 C CA . LEU A 1 110 ? -3.822 10.368 -7.398 1.00 59.34 110 LEU A CA 1
ATOM 831 C C . LEU A 1 110 ? -2.354 10.145 -7.791 1.00 59.34 110 LEU A C 1
ATOM 833 O O . LEU A 1 110 ? -2.038 10.054 -8.978 1.00 59.34 110 LEU A O 1
ATOM 837 N N . PHE A 1 111 ? -1.453 10.047 -6.811 1.00 66.56 111 PHE A N 1
ATOM 838 C CA . PHE A 1 111 ? -0.039 9.721 -7.061 1.00 66.56 111 PHE A CA 1
ATOM 839 C C . PHE A 1 111 ? 0.345 8.295 -6.638 1.00 66.56 111 PHE A C 1
ATOM 841 O O . PHE A 1 111 ? 1.331 7.758 -7.144 1.00 66.56 111 PHE A O 1
ATOM 848 N N . MET A 1 112 ? -0.457 7.670 -5.771 1.00 76.25 112 MET A N 1
ATOM 849 C CA . MET A 1 112 ? -0.350 6.271 -5.359 1.00 76.25 112 MET A CA 1
ATOM 850 C C . MET A 1 112 ? -1.750 5.720 -5.058 1.00 76.25 112 MET A C 1
ATOM 852 O O . MET A 1 112 ? -2.532 6.397 -4.386 1.00 76.25 112 MET A O 1
ATOM 856 N N . TYR A 1 113 ? -2.057 4.507 -5.520 1.00 78.19 113 TYR A N 1
ATOM 857 C CA . TYR A 1 113 ? -3.248 3.763 -5.107 1.00 78.19 113 TYR A CA 1
ATOM 858 C C . TYR A 1 113 ? -2.982 2.260 -5.012 1.00 78.19 113 TYR A C 1
ATOM 860 O O . TYR A 1 113 ? -2.114 1.725 -5.697 1.00 78.19 113 TYR A O 1
ATOM 868 N N . MET A 1 114 ? -3.734 1.578 -4.150 1.00 79.81 114 MET A N 1
ATOM 869 C CA . MET A 1 114 ? -3.674 0.123 -3.988 1.00 79.81 114 MET A CA 1
ATOM 870 C C . MET A 1 114 ? -4.945 -0.512 -4.540 1.00 79.81 114 MET A C 1
ATOM 872 O O . MET A 1 114 ? -6.045 -0.059 -4.220 1.00 79.81 114 MET A O 1
ATOM 876 N N . LYS A 1 115 ? -4.795 -1.546 -5.369 1.00 74.94 115 LYS A N 1
ATOM 877 C CA . LYS A 1 115 ? -5.907 -2.310 -5.946 1.00 74.94 115 LYS A CA 1
ATOM 878 C C . LYS A 1 115 ? -5.469 -3.758 -6.155 1.00 74.94 115 LYS A C 1
ATOM 880 O O . LYS A 1 115 ? -4.366 -3.989 -6.636 1.00 74.94 115 LYS A O 1
ATOM 885 N N . ASP A 1 116 ? -6.314 -4.713 -5.768 1.00 79.62 116 ASP A N 1
ATOM 886 C CA . ASP A 1 116 ? -6.085 -6.156 -5.962 1.00 79.62 116 ASP A CA 1
ATOM 887 C C . ASP A 1 116 ? -4.719 -6.649 -5.429 1.00 79.62 116 ASP A C 1
ATOM 889 O O . ASP A 1 116 ? -4.058 -7.494 -6.026 1.00 79.62 116 ASP A O 1
ATOM 893 N N . GLY A 1 117 ? -4.261 -6.086 -4.302 1.00 75.88 117 GLY A N 1
ATOM 894 C CA . GLY A 1 117 ? -2.968 -6.419 -3.686 1.00 75.88 117 GLY A CA 1
ATOM 895 C C . GLY A 1 117 ? -1.741 -5.806 -4.375 1.00 75.88 117 GLY A C 1
ATOM 896 O O . GLY A 1 117 ? -0.615 -6.078 -3.963 1.00 75.88 117 GLY A O 1
ATOM 897 N N . GLN A 1 118 ? -1.935 -4.970 -5.396 1.00 77.81 118 GLN A N 1
ATOM 898 C CA . GLN A 1 118 ? -0.872 -4.273 -6.118 1.00 77.81 118 GLN A CA 1
ATOM 899 C C . GLN A 1 118 ? -0.828 -2.791 -5.739 1.00 77.81 118 GLN A C 1
ATOM 901 O O . GLN A 1 118 ? -1.863 -2.157 -5.518 1.00 77.81 118 GLN A O 1
ATOM 906 N N . VAL A 1 119 ? 0.383 -2.233 -5.688 1.00 85.50 119 VAL A N 1
ATOM 907 C CA . VAL A 1 119 ? 0.619 -0.796 -5.520 1.00 85.50 119 VAL A CA 1
ATOM 908 C C . VAL A 1 119 ? 0.857 -0.184 -6.897 1.00 85.50 119 VAL A C 1
ATOM 910 O O . VAL A 1 119 ? 1.759 -0.598 -7.621 1.00 85.50 119 VAL A O 1
ATOM 913 N N . PHE A 1 120 ? 0.069 0.827 -7.239 1.00 82.44 120 PHE A N 1
ATOM 914 C CA . PHE A 1 120 ? 0.215 1.618 -8.453 1.00 82.44 120 PHE A CA 1
ATOM 915 C C . PHE A 1 120 ? 0.689 3.010 -8.073 1.00 82.44 120 PHE A C 1
ATOM 917 O O . PHE A 1 120 ? 0.078 3.671 -7.234 1.00 82.44 120 PHE A O 1
ATOM 924 N N . MET A 1 121 ? 1.768 3.467 -8.693 1.00 86.38 121 MET A N 1
ATOM 925 C CA . MET A 1 121 ? 2.380 4.761 -8.410 1.00 86.38 121 MET A CA 1
ATOM 926 C C . MET A 1 121 ? 2.777 5.436 -9.712 1.00 86.38 121 MET A C 1
ATOM 928 O O . MET A 1 121 ? 3.239 4.769 -10.635 1.00 86.38 121 MET A O 1
ATOM 932 N N . ARG A 1 122 ? 2.610 6.760 -9.777 1.00 80.94 122 ARG A N 1
ATOM 933 C CA . ARG A 1 122 ? 3.059 7.540 -10.939 1.00 80.94 122 ARG A CA 1
ATOM 934 C C . ARG A 1 122 ? 4.566 7.791 -10.910 1.00 80.94 122 ARG A C 1
ATOM 936 O O . ARG A 1 122 ? 5.210 7.714 -11.945 1.00 80.94 122 ARG A O 1
ATOM 943 N N . GLU A 1 123 ? 5.105 8.099 -9.734 1.00 81.44 123 GLU A N 1
ATOM 944 C CA . GLU A 1 123 ? 6.518 8.421 -9.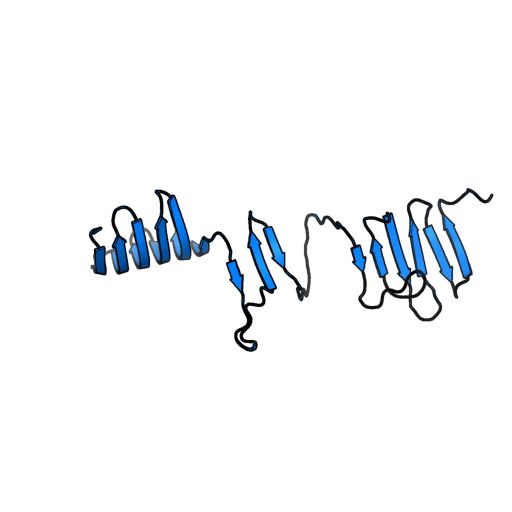525 1.00 81.44 123 GLU A CA 1
ATOM 945 C C . GLU A 1 123 ? 6.930 8.044 -8.093 1.00 81.44 123 GLU A C 1
ATOM 947 O O . GLU A 1 123 ? 6.097 8.060 -7.182 1.00 81.44 123 GLU A O 1
ATOM 952 N N . ALA A 1 124 ? 8.204 7.690 -7.899 1.00 84.25 124 ALA A N 1
ATOM 953 C CA . ALA A 1 124 ? 8.778 7.318 -6.609 1.00 84.25 124 ALA A CA 1
ATOM 954 C C . ALA A 1 124 ? 10.206 7.860 -6.474 1.00 84.25 124 ALA A C 1
ATOM 956 O O . ALA A 1 124 ? 11.026 7.648 -7.362 1.00 84.25 124 ALA A O 1
ATOM 957 N N . PHE A 1 125 ? 10.531 8.465 -5.331 1.00 80.56 125 PHE A N 1
ATOM 958 C CA . PHE A 1 125 ? 11.915 8.764 -4.956 1.00 80.56 125 PHE A CA 1
ATOM 959 C C . PHE A 1 125 ? 12.417 7.653 -4.035 1.00 80.56 125 PHE A C 1
ATOM 961 O O . PHE A 1 125 ? 11.939 7.513 -2.909 1.00 80.56 125 PHE A O 1
ATOM 968 N N . ILE A 1 126 ? 13.352 6.838 -4.522 1.00 84.88 126 ILE A N 1
ATOM 969 C CA . ILE A 1 126 ? 13.856 5.658 -3.813 1.00 84.88 126 ILE A CA 1
ATOM 970 C C . ILE A 1 126 ? 15.360 5.827 -3.599 1.00 84.88 126 ILE A C 1
ATOM 972 O O . ILE A 1 126 ? 16.115 5.868 -4.563 1.00 84.88 126 ILE A O 1
ATOM 976 N N . ASN A 1 127 ? 15.800 5.904 -2.339 1.00 85.06 127 ASN A N 1
ATOM 977 C CA . ASN A 1 127 ? 17.230 5.966 -2.015 1.00 85.06 127 ASN A CA 1
ATOM 978 C C . ASN A 1 127 ? 17.938 4.628 -2.306 1.00 85.06 127 ASN A C 1
ATOM 980 O O . ASN A 1 127 ? 19.025 4.599 -2.870 1.00 85.06 127 ASN A O 1
ATOM 984 N N . GLN A 1 128 ? 17.309 3.507 -1.934 1.00 91.88 128 GLN A N 1
ATOM 985 C CA . GLN A 1 128 ? 17.812 2.154 -2.178 1.00 91.88 128 GLN A CA 1
ATOM 986 C C . GLN A 1 128 ? 16.642 1.163 -2.258 1.00 91.88 128 GLN A C 1
ATOM 988 O O . GLN A 1 128 ? 15.682 1.285 -1.498 1.00 91.88 128 GLN A O 1
ATOM 993 N N . ALA A 1 129 ? 16.732 0.173 -3.151 1.00 90.75 129 ALA A N 1
ATOM 994 C CA . ALA A 1 129 ? 15.763 -0.916 -3.279 1.00 90.75 129 ALA A CA 1
ATOM 995 C C . ALA A 1 129 ? 16.455 -2.282 -3.159 1.00 90.75 129 ALA A C 1
ATOM 997 O O . ALA A 1 129 ? 17.503 -2.502 -3.762 1.00 90.75 129 ALA A O 1
ATOM 998 N N .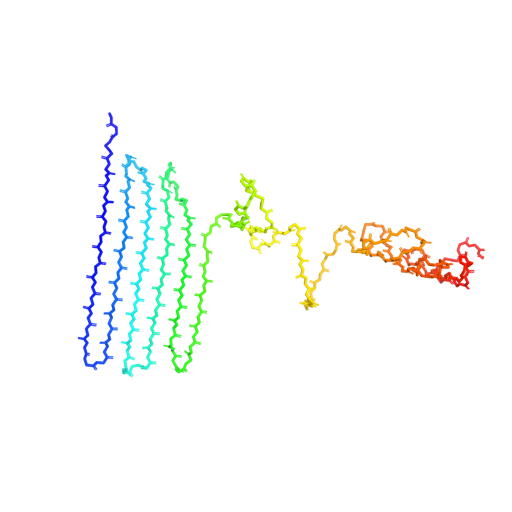 TRP A 1 130 ? 15.839 -3.205 -2.420 1.00 93.56 130 TRP A N 1
ATOM 999 C CA . TRP A 1 130 ? 16.172 -4.631 -2.419 1.00 93.56 130 TRP A CA 1
ATOM 1000 C C . TRP A 1 130 ? 14.969 -5.392 -2.961 1.00 93.56 130 TRP A C 1
ATOM 1002 O O . TRP A 1 130 ? 13.872 -5.281 -2.417 1.00 93.56 130 TRP A O 1
ATOM 1012 N N . LEU A 1 131 ? 15.164 -6.132 -4.049 1.00 93.12 131 LEU A N 1
ATOM 1013 C CA . LEU A 1 131 ? 14.094 -6.822 -4.760 1.00 93.12 131 LEU A CA 1
ATOM 1014 C C . LEU A 1 131 ? 14.479 -8.294 -4.909 1.00 93.12 131 LEU A C 1
ATOM 1016 O O . LEU A 1 131 ? 15.535 -8.595 -5.456 1.00 93.12 131 LEU A O 1
ATOM 1020 N N . ASN A 1 132 ? 13.615 -9.207 -4.457 1.00 96.19 132 ASN A N 1
ATOM 1021 C CA . ASN A 1 132 ? 13.810 -10.644 -4.697 1.00 96.19 132 ASN A CA 1
ATOM 1022 C C . ASN A 1 132 ? 13.679 -10.980 -6.192 1.00 96.19 132 ASN A C 1
ATOM 1024 O O . ASN A 1 132 ? 14.372 -11.855 -6.698 1.00 96.19 132 ASN A O 1
ATOM 1028 N N . SER A 1 133 ? 12.768 -10.293 -6.887 1.00 94.00 133 SER A N 1
ATOM 1029 C CA . SER A 1 133 ? 12.547 -10.398 -8.329 1.00 94.00 133 SER A CA 1
ATOM 1030 C C . SER A 1 133 ? 11.909 -9.109 -8.846 1.00 94.00 133 SER A C 1
ATOM 1032 O O . SER A 1 133 ? 11.113 -8.485 -8.143 1.00 94.00 133 SER A O 1
ATOM 1034 N N . VAL A 1 134 ? 12.229 -8.734 -10.085 1.00 93.88 134 VAL A N 1
ATOM 1035 C CA . VAL A 1 134 ? 11.609 -7.618 -10.807 1.00 93.88 134 VAL A CA 1
ATOM 1036 C C . VAL A 1 134 ? 11.321 -8.039 -12.245 1.00 93.88 134 VAL A C 1
ATOM 1038 O O . VAL A 1 134 ? 12.155 -8.669 -12.891 1.00 93.88 134 VAL A O 1
ATOM 1041 N N . VAL A 1 135 ? 10.132 -7.698 -12.743 1.00 94.81 135 VAL A N 1
ATOM 1042 C CA . VAL A 1 135 ? 9.757 -7.886 -14.150 1.00 94.81 135 VAL A CA 1
ATOM 1043 C C . VAL A 1 135 ? 9.640 -6.512 -14.794 1.00 94.81 135 VAL A C 1
ATOM 1045 O O . VAL A 1 135 ? 8.795 -5.710 -14.403 1.00 94.81 135 VAL A O 1
ATOM 1048 N N . VAL A 1 136 ? 10.489 -6.244 -15.784 1.00 95.31 136 VAL A N 1
ATOM 1049 C CA . VAL A 1 136 ? 10.455 -5.013 -16.582 1.00 95.31 136 VAL A CA 1
ATOM 1050 C C . VAL A 1 136 ? 9.592 -5.271 -17.814 1.00 95.31 136 VAL A C 1
ATOM 1052 O O . VAL A 1 136 ? 9.914 -6.141 -18.615 1.00 95.31 136 VAL A O 1
ATOM 1055 N N . THR A 1 137 ? 8.480 -4.549 -17.959 1.00 96.06 137 THR A N 1
ATOM 1056 C CA . THR A 1 137 ? 7.508 -4.767 -19.052 1.00 96.06 137 THR A CA 1
ATOM 1057 C C . THR A 1 137 ? 7.713 -3.850 -20.257 1.00 96.06 137 THR A C 1
ATOM 1059 O O . THR A 1 137 ? 7.224 -4.147 -21.348 1.00 96.06 137 THR A O 1
ATOM 1062 N N . ASP A 1 138 ? 8.417 -2.734 -20.067 1.00 97.06 138 ASP A N 1
ATOM 1063 C CA . ASP A 1 138 ? 8.747 -1.779 -21.123 1.00 97.06 138 ASP A CA 1
ATOM 1064 C C . ASP A 1 138 ? 10.252 -1.513 -21.122 1.00 97.06 138 ASP A C 1
ATOM 1066 O O . ASP A 1 138 ? 10.990 -2.167 -21.858 1.00 97.06 138 ASP A O 1
ATOM 1070 N N . LYS A 1 139 ? 10.726 -0.629 -20.238 1.00 97.12 139 LYS A N 1
ATOM 1071 C CA . LYS A 1 139 ? 12.146 -0.290 -20.130 1.00 97.12 139 LYS A CA 1
ATOM 1072 C C . LYS A 1 139 ? 12.532 0.291 -18.769 1.00 97.12 139 LYS A C 1
ATOM 1074 O O . LYS A 1 139 ? 11.686 0.804 -18.042 1.00 97.12 139 LYS A O 1
ATOM 1079 N N . MET A 1 140 ? 13.825 0.232 -18.460 1.00 97.00 140 MET A N 1
ATOM 1080 C CA . MET A 1 140 ? 14.490 1.034 -17.426 1.00 97.00 140 MET A CA 1
ATOM 1081 C C . MET A 1 140 ? 15.563 1.876 -18.115 1.00 97.00 140 MET A C 1
ATOM 1083 O O . MET A 1 140 ? 16.439 1.306 -18.757 1.00 97.00 140 MET A O 1
ATOM 1087 N N . GLU A 1 141 ? 15.519 3.201 -18.014 1.00 97.38 141 GLU A N 1
ATOM 1088 C CA . GLU A 1 141 ? 16.457 4.084 -18.723 1.00 97.38 141 GLU A CA 1
ATOM 1089 C C . GLU A 1 141 ? 16.907 5.263 -17.860 1.00 97.38 141 GLU A C 1
ATOM 1091 O O . GLU A 1 141 ? 16.227 5.637 -16.902 1.00 97.38 141 GLU A O 1
ATOM 1096 N N . SER A 1 142 ? 18.055 5.848 -18.198 1.00 96.88 142 SER A N 1
ATOM 1097 C CA . SER A 1 142 ? 18.446 7.143 -17.648 1.00 96.88 142 SER A CA 1
ATOM 1098 C C . SER A 1 142 ? 17.640 8.271 -18.292 1.00 96.88 142 SER A C 1
ATOM 1100 O O . SER A 1 142 ? 17.298 8.211 -19.470 1.00 96.88 142 SER A O 1
ATOM 1102 N N . GLU A 1 143 ? 17.399 9.345 -17.537 1.00 95.62 143 GLU A N 1
ATOM 1103 C CA . GLU A 1 143 ? 16.656 10.525 -18.010 1.00 95.62 143 GLU A CA 1
ATOM 1104 C C . GLU A 1 143 ? 17.239 11.127 -19.302 1.00 95.62 143 GLU A C 1
ATOM 1106 O O . GLU A 1 143 ? 16.514 11.594 -20.174 1.00 95.62 143 GLU A O 1
ATOM 1111 N N . ASN A 1 144 ? 18.562 11.085 -19.447 1.00 95.50 144 ASN A N 1
ATOM 1112 C CA . ASN A 1 144 ? 19.301 11.632 -20.582 1.00 95.50 144 ASN A CA 1
ATOM 1113 C C . ASN A 1 144 ? 19.603 10.606 -21.690 1.00 95.50 144 ASN A C 1
ATOM 1115 O O . ASN A 1 144 ? 20.532 10.822 -22.472 1.00 95.50 144 ASN A O 1
ATOM 1119 N N . TYR A 1 145 ? 18.906 9.468 -21.729 1.00 97.31 145 TYR A N 1
ATOM 1120 C CA . TYR A 1 145 ? 19.181 8.428 -22.715 1.00 97.31 145 TYR A CA 1
ATOM 1121 C C . TYR A 1 145 ? 18.950 8.924 -24.155 1.00 97.31 145 TYR A C 1
ATOM 1123 O O . TYR A 1 145 ? 17.879 9.414 -24.516 1.00 97.31 145 TYR A O 1
ATOM 1131 N N . VAL A 1 146 ? 19.973 8.756 -24.996 1.00 95.38 146 VAL A N 1
ATOM 1132 C CA . VAL A 1 146 ? 19.933 8.992 -26.442 1.00 95.38 146 VAL A CA 1
ATOM 1133 C C . VAL A 1 146 ? 20.516 7.753 -27.130 1.00 95.38 146 VAL A C 1
ATOM 1135 O O . VAL A 1 146 ? 21.694 7.455 -26.897 1.00 95.38 146 VAL A O 1
ATOM 1138 N N . PRO A 1 147 ? 19.745 7.053 -27.990 1.00 94.62 147 PRO A N 1
ATOM 1139 C CA . PRO A 1 147 ? 20.172 5.803 -28.617 1.00 94.62 147 PRO A CA 1
ATOM 1140 C C . PRO A 1 147 ? 21.562 5.885 -29.245 1.00 94.62 147 PRO A C 1
ATOM 1142 O O . PRO A 1 147 ? 21.834 6.770 -30.063 1.00 94.62 147 PRO A O 1
ATOM 1145 N N . GLY A 1 148 ? 22.434 4.958 -28.850 1.00 92.81 148 GLY A N 1
ATOM 1146 C CA . GLY A 1 148 ? 23.799 4.844 -29.350 1.00 92.81 148 GLY A CA 1
ATOM 1147 C C . GLY A 1 148 ? 24.700 6.047 -29.063 1.00 92.81 148 GLY A C 1
ATOM 1148 O O . GLY A 1 148 ? 25.682 6.203 -29.776 1.00 92.81 148 GLY A O 1
ATOM 1149 N N . LYS A 1 149 ? 24.360 6.930 -28.109 1.00 93.12 149 LYS A N 1
ATOM 1150 C CA . LYS A 1 149 ? 25.118 8.168 -27.840 1.00 93.12 149 LYS A CA 1
ATOM 1151 C C . LYS A 1 149 ? 25.356 8.457 -26.367 1.00 93.12 149 LYS A C 1
ATOM 1153 O O . LYS A 1 149 ? 26.487 8.759 -26.000 1.00 93.12 149 LYS A O 1
ATOM 1158 N N . GLN A 1 150 ? 24.313 8.419 -25.540 1.00 95.44 150 GLN A N 1
ATOM 1159 C CA . GLN A 1 150 ? 24.377 8.866 -24.147 1.00 95.44 150 GLN A CA 1
ATOM 1160 C C . GLN A 1 150 ? 23.420 8.072 -23.261 1.00 95.44 150 GLN A C 1
ATOM 1162 O O . GLN A 1 150 ? 22.325 7.720 -23.695 1.00 95.44 150 GLN A O 1
ATOM 1167 N N . GLY A 1 151 ? 23.806 7.869 -22.002 1.00 97.00 151 GLY A N 1
ATOM 1168 C CA . GLY A 1 151 ? 22.936 7.304 -20.978 1.00 97.00 151 GLY A CA 1
ATOM 1169 C C . GLY A 1 151 ? 22.840 5.785 -21.063 1.00 97.00 151 GLY A C 1
ATOM 1170 O O . GLY A 1 151 ? 23.662 5.138 -21.712 1.00 97.00 151 GLY A O 1
ATOM 1171 N N . PHE A 1 152 ? 21.843 5.213 -20.391 1.00 98.00 152 PHE A N 1
ATOM 1172 C CA . PHE A 1 152 ? 21.586 3.778 -20.435 1.00 98.00 152 PHE A CA 1
ATOM 1173 C C . PHE A 1 152 ? 20.121 3.462 -20.704 1.00 98.00 152 PHE A C 1
ATOM 1175 O O . PHE A 1 152 ? 19.233 4.229 -20.337 1.00 98.00 152 PHE A O 1
ATOM 1182 N N . ILE A 1 153 ? 19.882 2.287 -21.278 1.00 98.44 153 ILE A N 1
ATOM 1183 C CA . ILE A 1 153 ? 18.560 1.668 -21.359 1.00 98.44 153 ILE A CA 1
ATOM 1184 C C . ILE A 1 153 ? 18.691 0.158 -21.173 1.00 98.44 153 ILE A C 1
ATOM 1186 O O . ILE A 1 153 ? 19.600 -0.461 -21.716 1.00 98.44 153 ILE A O 1
ATOM 1190 N N . LEU A 1 154 ? 17.751 -0.435 -20.446 1.00 97.94 154 LEU A N 1
ATOM 1191 C CA . LEU A 1 154 ? 17.375 -1.840 -20.514 1.00 97.94 154 LEU A CA 1
ATOM 1192 C C . LEU A 1 154 ? 15.972 -1.897 -21.123 1.00 97.94 154 LEU A C 1
ATOM 1194 O O . LEU A 1 154 ? 15.001 -1.552 -20.455 1.00 97.94 154 LEU A O 1
ATOM 1198 N N . ASP A 1 155 ? 15.874 -2.294 -22.386 1.00 97.69 155 ASP A N 1
ATOM 1199 C CA . ASP A 1 155 ? 14.629 -2.363 -23.152 1.00 97.69 155 ASP A CA 1
ATOM 1200 C C . ASP A 1 155 ? 14.156 -3.818 -23.233 1.00 97.69 155 ASP A C 1
ATOM 1202 O O . ASP A 1 155 ? 14.750 -4.655 -23.926 1.00 97.69 155 ASP A O 1
ATOM 1206 N N . ALA A 1 156 ? 13.079 -4.115 -22.505 1.00 97.00 156 ALA A N 1
ATOM 1207 C CA . ALA A 1 156 ? 12.528 -5.459 -22.408 1.00 97.00 156 ALA A CA 1
ATOM 1208 C C . ALA A 1 156 ? 11.802 -5.888 -23.691 1.00 97.00 156 ALA A C 1
ATOM 1210 O O . ALA A 1 156 ? 11.744 -7.079 -23.993 1.00 97.00 156 ALA A O 1
ATOM 1211 N N . LYS A 1 157 ? 11.269 -4.941 -24.472 1.00 96.00 157 LYS A N 1
ATOM 1212 C CA . LYS A 1 157 ? 10.545 -5.244 -25.717 1.00 96.00 157 LYS A CA 1
ATOM 1213 C C . LYS A 1 157 ? 11.496 -5.445 -26.889 1.00 96.00 157 LYS A C 1
ATOM 1215 O O . LYS A 1 157 ? 11.288 -6.343 -27.701 1.00 96.00 157 LYS A O 1
ATOM 1220 N N . ALA A 1 158 ? 12.543 -4.629 -26.974 1.00 95.25 158 ALA A N 1
ATOM 1221 C CA . ALA A 1 158 ? 13.541 -4.705 -28.036 1.00 95.25 158 ALA A CA 1
ATOM 1222 C C . ALA A 1 158 ? 14.648 -5.739 -27.764 1.00 95.25 158 ALA A C 1
ATOM 1224 O O . ALA A 1 158 ? 15.475 -5.970 -28.645 1.00 95.25 158 ALA A O 1
ATOM 1225 N N . ASN A 1 159 ? 14.676 -6.360 -26.576 1.00 94.75 159 ASN A N 1
ATOM 1226 C CA . ASN A 1 159 ? 15.757 -7.247 -26.126 1.00 94.75 159 ASN A CA 1
ATOM 1227 C C . ASN A 1 159 ? 17.132 -6.573 -26.258 1.00 94.75 159 ASN A C 1
ATOM 1229 O O . ASN A 1 159 ? 18.046 -7.098 -26.905 1.00 94.75 159 ASN A O 1
ATOM 1233 N N . LYS A 1 160 ? 17.248 -5.368 -25.687 1.00 96.38 160 LYS A N 1
ATOM 1234 C CA . LYS A 1 160 ? 18.411 -4.498 -25.868 1.00 96.38 160 LYS A CA 1
ATOM 1235 C C . LYS A 1 160 ? 18.874 -3.879 -24.556 1.00 96.38 160 LYS A C 1
ATOM 1237 O O . LYS A 1 160 ? 18.062 -3.406 -23.768 1.00 96.38 160 LYS A O 1
ATOM 1242 N N . PHE A 1 161 ? 20.187 -3.818 -24.368 1.00 98.06 161 PHE A N 1
ATOM 1243 C CA . PHE A 1 161 ? 20.823 -3.006 -23.338 1.00 98.06 161 PHE A CA 1
ATOM 1244 C C . PHE A 1 161 ? 21.842 -2.062 -23.981 1.00 98.06 161 PHE A C 1
ATOM 1246 O O . PHE A 1 161 ? 22.649 -2.500 -24.796 1.00 98.06 161 PHE A O 1
ATOM 1253 N N . GLU A 1 162 ? 21.815 -0.779 -23.634 1.00 97.62 162 GLU A N 1
ATOM 1254 C CA . GLU A 1 162 ? 22.830 0.191 -24.058 1.00 97.62 162 GLU A CA 1
ATOM 1255 C C . GLU A 1 162 ? 23.375 0.952 -22.854 1.00 97.62 162 GLU A C 1
ATOM 1257 O O . GLU A 1 162 ? 22.638 1.228 -21.908 1.00 97.62 162 GLU A O 1
ATOM 1262 N N . PHE A 1 163 ? 24.655 1.314 -22.915 1.00 97.62 163 PHE A N 1
ATOM 1263 C CA . PHE A 1 163 ? 25.320 2.166 -21.935 1.00 97.62 163 PHE A CA 1
ATOM 1264 C C . PHE A 1 163 ? 26.393 3.010 -22.630 1.00 97.62 163 PHE A C 1
ATOM 1266 O O . PHE A 1 163 ? 27.369 2.452 -23.136 1.00 97.62 163 PHE A O 1
ATOM 1273 N N . PHE A 1 164 ? 26.220 4.334 -22.659 1.00 96.81 164 PHE A N 1
ATOM 1274 C CA . PHE A 1 164 ? 27.097 5.273 -23.365 1.00 96.81 164 PHE A CA 1
ATOM 1275 C C . PHE A 1 164 ? 27.428 6.525 -22.541 1.00 96.81 164 PHE A C 1
ATOM 1277 O O . PHE A 1 164 ? 26.597 7.045 -21.794 1.00 96.81 164 PHE A O 1
ATOM 1284 N N . ASP A 1 165 ? 28.641 7.049 -22.725 1.00 94.25 165 ASP A N 1
ATOM 1285 C CA . ASP A 1 165 ? 29.187 8.164 -21.940 1.00 94.25 165 ASP A CA 1
ATOM 1286 C C . ASP A 1 165 ? 28.637 9.560 -22.304 1.00 94.25 165 ASP A C 1
ATOM 1288 O O . ASP A 1 165 ? 28.762 10.495 -21.514 1.00 94.25 165 ASP A O 1
ATOM 1292 N N . GLY A 1 166 ? 28.027 9.723 -23.483 1.00 86.81 166 GLY A N 1
ATOM 1293 C CA . GLY A 1 166 ? 27.499 10.998 -23.979 1.00 86.81 166 GLY A CA 1
ATOM 1294 C C . GLY A 1 166 ? 28.511 11.996 -24.539 1.00 86.81 166 GLY A C 1
ATOM 1295 O O . GLY A 1 166 ? 28.089 12.998 -25.110 1.00 86.81 166 GLY A O 1
ATOM 1296 N N . THR A 1 167 ? 29.819 11.761 -24.412 1.00 82.12 167 THR A N 1
ATOM 1297 C CA . THR A 1 167 ? 30.849 12.726 -24.843 1.00 82.12 167 THR A CA 1
ATOM 1298 C C . THR A 1 167 ? 31.509 12.307 -26.143 1.00 82.12 167 THR A C 1
ATOM 1300 O O . THR A 1 167 ? 31.531 13.056 -27.116 1.00 82.12 167 THR A O 1
ATOM 1303 N N . THR A 1 168 ? 32.010 11.081 -26.176 1.00 82.88 168 THR A N 1
ATOM 1304 C CA . THR A 1 168 ? 32.776 10.532 -27.296 1.00 82.88 168 THR A CA 1
ATOM 1305 C C . THR A 1 168 ? 32.044 9.372 -27.952 1.00 82.88 168 THR A C 1
ATOM 1307 O O . THR A 1 168 ? 32.524 8.792 -28.923 1.00 82.88 168 THR A O 1
ATOM 1310 N N . THR A 1 169 ? 30.831 9.065 -27.477 1.00 84.38 169 THR A N 1
ATOM 1311 C CA . THR A 1 169 ? 30.075 7.880 -27.898 1.00 84.38 169 THR A CA 1
ATOM 1312 C C . THR A 1 169 ? 30.832 6.593 -27.545 1.00 84.38 169 THR A C 1
ATOM 1314 O O . THR A 1 169 ? 30.703 5.571 -28.218 1.00 84.38 169 THR A O 1
ATOM 1317 N N . ASN A 1 170 ? 31.636 6.633 -26.476 1.00 94.25 170 ASN A N 1
ATOM 1318 C CA . ASN A 1 170 ? 32.167 5.417 -25.878 1.00 94.25 170 ASN A CA 1
ATOM 1319 C C . ASN A 1 170 ? 31.021 4.683 -25.206 1.00 94.25 170 ASN A C 1
ATOM 1321 O O . ASN A 1 170 ? 30.240 5.287 -24.463 1.00 94.25 170 ASN A O 1
ATOM 1325 N N . GLY A 1 171 ? 30.926 3.382 -25.434 1.00 95.62 171 GLY A N 1
ATOM 1326 C CA . GLY A 1 171 ? 29.857 2.617 -24.825 1.00 95.62 171 GLY A CA 1
ATOM 1327 C C . GLY A 1 171 ? 29.727 1.206 -25.343 1.00 95.62 171 GLY A C 1
ATOM 1328 O O . GLY A 1 171 ? 30.513 0.730 -26.162 1.00 95.62 171 GLY A O 1
ATOM 1329 N N . THR A 1 172 ? 28.723 0.522 -24.816 1.00 96.56 172 THR A N 1
ATOM 1330 C CA . THR A 1 172 ? 28.415 -0.865 -25.145 1.00 96.56 172 THR A CA 1
ATOM 1331 C C . THR A 1 172 ? 26.941 -0.991 -25.484 1.00 96.56 172 THR A C 1
ATOM 1333 O O . THR A 1 172 ? 26.085 -0.484 -24.762 1.00 96.56 172 THR A O 1
ATOM 1336 N N . GLY A 1 173 ? 26.655 -1.694 -26.575 1.00 95.88 173 GLY A N 1
ATOM 1337 C CA . GLY A 1 173 ? 25.322 -2.165 -26.923 1.00 95.88 173 GLY A CA 1
ATOM 1338 C C . GLY A 1 173 ? 25.275 -3.688 -26.868 1.00 95.88 173 GLY A C 1
ATOM 1339 O O . GLY A 1 173 ? 26.167 -4.358 -27.384 1.00 95.88 173 GLY A O 1
ATOM 1340 N N . ILE A 1 174 ? 24.228 -4.233 -26.262 1.00 95.94 174 ILE A N 1
ATOM 1341 C CA . ILE A 1 174 ? 23.918 -5.660 -26.225 1.00 95.94 174 ILE A CA 1
ATOM 1342 C C . ILE A 1 174 ? 22.544 -5.845 -26.853 1.00 95.94 174 ILE A C 1
ATOM 1344 O O . ILE A 1 174 ? 21.588 -5.165 -26.489 1.00 95.94 174 ILE A O 1
ATOM 1348 N N . THR A 1 175 ? 22.445 -6.771 -27.795 1.00 94.00 175 THR A N 1
ATOM 1349 C CA . THR A 1 175 ? 21.193 -7.164 -28.450 1.00 94.00 175 THR A CA 1
ATOM 1350 C C . THR A 1 175 ? 21.131 -8.682 -28.560 1.00 94.00 175 THR A C 1
ATOM 1352 O O . THR A 1 175 ? 22.122 -9.367 -28.301 1.00 94.00 175 THR A O 1
ATOM 1355 N N . ALA A 1 176 ? 20.010 -9.215 -29.046 1.00 89.69 176 ALA A N 1
ATOM 1356 C CA . ALA A 1 176 ? 19.926 -10.619 -29.452 1.00 89.69 176 ALA A CA 1
ATOM 1357 C C . ALA A 1 176 ? 20.991 -11.019 -30.499 1.00 89.69 176 ALA A C 1
ATOM 1359 O O . ALA A 1 176 ? 21.357 -12.187 -30.579 1.00 89.69 176 ALA A O 1
ATOM 1360 N N . GLY A 1 177 ? 21.500 -10.060 -31.282 1.00 88.81 177 GLY A N 1
ATOM 1361 C CA . GLY A 1 177 ? 22.561 -10.287 -32.265 1.00 88.81 177 GLY A CA 1
ATOM 1362 C C . GLY A 1 177 ? 23.978 -10.274 -31.689 1.00 88.81 177 GLY A C 1
ATOM 1363 O O . GLY A 1 177 ? 24.912 -10.577 -32.420 1.00 88.81 177 GLY A O 1
ATOM 1364 N N . GLY A 1 178 ? 24.168 -9.918 -30.412 1.00 92.44 178 GLY A N 1
ATOM 1365 C CA . GLY A 1 178 ? 25.485 -9.900 -29.779 1.00 92.44 178 GLY A CA 1
ATOM 1366 C C . GLY A 1 178 ? 25.838 -8.606 -29.046 1.00 92.44 178 GLY A C 1
ATOM 1367 O O . GLY A 1 178 ? 24.979 -7.765 -28.771 1.00 92.44 178 GLY A O 1
ATOM 1368 N N . ILE A 1 179 ? 27.126 -8.462 -28.732 1.00 95.00 179 ILE A N 1
ATOM 1369 C CA . ILE A 1 179 ? 27.719 -7.345 -27.986 1.00 95.00 179 ILE A CA 1
ATOM 1370 C C . ILE A 1 179 ? 28.590 -6.514 -28.929 1.00 95.00 179 ILE A C 1
ATOM 1372 O O . ILE A 1 179 ? 29.433 -7.062 -29.643 1.00 95.00 179 ILE A O 1
ATOM 1376 N N . LYS A 1 180 ? 28.414 -5.191 -28.907 1.00 94.12 180 LYS A N 1
ATOM 1377 C CA . LYS A 1 180 ? 29.208 -4.213 -29.662 1.00 94.12 180 LYS A CA 1
ATOM 1378 C C . LYS A 1 180 ? 29.788 -3.178 -28.703 1.00 94.12 180 LYS A C 1
ATOM 1380 O O . LYS A 1 180 ? 29.039 -2.604 -27.915 1.00 94.12 180 LYS A O 1
ATOM 1385 N N . VAL A 1 181 ? 31.097 -2.936 -28.776 1.00 95.50 181 VAL A N 1
ATOM 1386 C CA . VAL A 1 181 ? 31.794 -1.918 -27.964 1.00 95.50 181 VAL A CA 1
ATOM 1387 C C . VAL A 1 181 ? 32.374 -0.841 -28.869 1.00 95.50 181 VAL A C 1
ATOM 1389 O O . VAL A 1 181 ? 33.055 -1.151 -29.853 1.00 95.50 181 VAL A O 1
ATOM 1392 N N . TYR A 1 182 ? 32.121 0.414 -28.511 1.00 94.62 182 TYR A N 1
ATOM 1393 C CA . TYR A 1 182 ? 32.535 1.599 -29.249 1.00 94.62 182 TYR A CA 1
ATOM 1394 C C . TYR A 1 182 ? 33.577 2.396 -28.463 1.00 94.62 182 TYR A C 1
ATOM 1396 O O . TYR A 1 182 ? 33.428 2.603 -27.259 1.00 94.62 182 TYR A O 1
ATOM 1404 N N . ASP A 1 183 ? 34.606 2.853 -29.173 1.00 94.19 183 ASP A N 1
ATOM 1405 C CA . ASP A 1 183 ? 35.616 3.809 -28.713 1.00 94.19 183 ASP A CA 1
ATOM 1406 C C . ASP A 1 183 ? 35.645 4.978 -29.706 1.00 94.19 183 ASP A C 1
ATOM 1408 O O . ASP A 1 183 ? 35.926 4.777 -30.886 1.00 94.19 183 ASP A O 1
ATOM 1412 N N . ASN A 1 184 ? 35.306 6.186 -29.263 1.00 91.44 184 ASN A N 1
ATOM 1413 C CA . ASN A 1 184 ? 35.205 7.397 -30.073 1.00 91.44 184 ASN A CA 1
ATOM 1414 C C . ASN A 1 184 ? 34.349 7.195 -31.336 1.00 91.44 184 ASN A C 1
ATOM 1416 O O . ASN A 1 184 ? 34.767 7.514 -32.451 1.00 91.44 184 ASN A O 1
ATOM 1420 N N . ASN A 1 185 ? 33.157 6.606 -31.170 1.00 87.00 185 ASN A N 1
ATOM 1421 C CA . ASN A 1 185 ? 32.226 6.244 -32.249 1.00 87.00 185 ASN A CA 1
ATOM 1422 C C . ASN A 1 185 ? 32.765 5.198 -33.258 1.00 87.00 185 ASN A C 1
ATOM 1424 O O . ASN A 1 185 ? 32.116 4.897 -34.261 1.00 87.00 185 ASN A O 1
ATOM 1428 N N . ARG A 1 186 ? 33.936 4.601 -33.005 1.00 91.06 186 ARG A N 1
ATOM 1429 C CA . ARG A 1 186 ? 34.491 3.494 -33.789 1.00 91.06 186 ARG A CA 1
ATOM 1430 C C . ARG A 1 186 ? 34.142 2.170 -33.121 1.00 91.06 186 ARG A C 1
ATOM 1432 O O . ARG A 1 186 ? 34.414 1.975 -31.940 1.00 91.06 186 ARG A O 1
ATOM 1439 N N . LEU A 1 187 ? 33.564 1.249 -33.890 1.00 92.12 187 LEU A N 1
ATOM 1440 C CA . LEU A 1 187 ? 33.320 -0.120 -33.442 1.00 92.12 187 LEU A CA 1
ATOM 1441 C C . LEU A 1 187 ? 34.659 -0.843 -33.270 1.00 92.12 187 LEU A C 1
ATOM 1443 O O . LEU A 1 187 ? 35.402 -1.009 -34.237 1.00 92.12 187 LEU A O 1
ATOM 1447 N N . THR A 1 188 ? 34.952 -1.260 -32.043 1.00 93.69 188 THR A N 1
ATOM 1448 C CA . THR A 1 188 ? 36.254 -1.836 -31.676 1.00 93.69 188 THR A CA 1
ATOM 1449 C C . THR A 1 188 ? 36.139 -3.309 -31.289 1.00 93.69 188 THR A C 1
ATOM 1451 O O . THR A 1 188 ? 37.084 -4.067 -31.488 1.00 93.69 188 THR A O 1
ATOM 1454 N N . VAL A 1 189 ? 34.979 -3.743 -30.780 1.00 93.44 189 VAL A N 1
ATOM 1455 C CA . VAL A 1 189 ? 34.721 -5.148 -30.416 1.00 93.44 189 VAL A CA 1
ATOM 1456 C C . VAL A 1 189 ? 33.342 -5.580 -30.904 1.00 93.44 189 VAL A C 1
ATOM 1458 O O . VAL A 1 189 ? 32.373 -4.836 -30.747 1.00 93.44 189 VAL A O 1
ATOM 1461 N N . ILE A 1 190 ? 33.258 -6.799 -31.446 1.00 91.38 190 ILE A N 1
ATOM 1462 C CA . ILE A 1 190 ? 32.015 -7.497 -31.797 1.00 91.38 190 ILE A CA 1
ATOM 1463 C C . ILE A 1 190 ? 32.079 -8.916 -31.225 1.00 91.38 190 ILE A C 1
ATOM 1465 O O . ILE A 1 190 ? 33.068 -9.619 -31.427 1.00 91.38 190 ILE A O 1
ATOM 1469 N N . ILE A 1 191 ? 31.019 -9.347 -30.541 1.00 90.44 191 ILE A N 1
ATOM 1470 C CA . ILE A 1 191 ? 30.834 -10.729 -30.078 1.00 90.44 191 ILE A CA 1
ATOM 1471 C C . ILE A 1 191 ? 29.431 -11.182 -30.482 1.00 90.44 191 ILE A C 1
ATOM 1473 O O . ILE A 1 191 ? 28.474 -10.495 -30.151 1.00 90.44 191 ILE A O 1
ATOM 1477 N N . GLY A 1 192 ? 29.287 -12.336 -31.142 1.00 80.56 192 GLY A N 1
ATOM 1478 C CA . GLY A 1 192 ? 27.984 -12.962 -31.437 1.00 80.56 192 GLY A CA 1
ATOM 1479 C C . GLY A 1 192 ? 27.370 -12.632 -32.805 1.00 80.56 192 GLY A C 1
ATOM 1480 O O . GLY A 1 192 ? 26.587 -13.431 -33.308 1.00 80.56 192 GLY A O 1
ATOM 1481 N N . ASP A 1 193 ? 27.788 -11.539 -33.450 1.00 67.50 193 ASP A N 1
ATOM 1482 C CA . ASP A 1 193 ? 27.407 -11.200 -34.830 1.00 67.50 193 ASP A CA 1
ATOM 1483 C C . ASP A 1 193 ? 28.517 -11.656 -35.791 1.00 67.50 193 ASP A C 1
ATOM 1485 O O . ASP A 1 193 ? 29.467 -10.922 -36.061 1.00 67.50 193 ASP A O 1
ATOM 1489 N N . ILE A 1 194 ? 28.436 -12.910 -36.248 1.00 63.56 194 ILE A N 1
ATOM 1490 C CA . ILE A 1 194 ? 29.370 -13.497 -37.231 1.00 63.56 194 ILE A CA 1
ATOM 1491 C C . ILE A 1 194 ? 28.824 -13.452 -38.663 1.00 63.56 194 ILE A C 1
ATOM 1493 O O . ILE A 1 194 ? 29.403 -14.045 -39.559 1.00 63.56 194 ILE A O 1
ATOM 1497 N N . SER A 1 195 ? 27.717 -12.744 -38.908 1.00 64.44 195 SER A N 1
ATOM 1498 C CA . SER A 1 195 ? 27.045 -12.743 -40.217 1.00 64.44 195 SER A CA 1
ATOM 1499 C C . SER A 1 195 ? 27.775 -11.947 -41.317 1.00 64.44 195 SER A C 1
ATOM 1501 O O . SER A 1 195 ? 27.296 -11.878 -42.447 1.00 64.44 195 SER A O 1
ATOM 1503 N N . GLY A 1 196 ? 28.940 -11.369 -41.001 1.00 58.56 196 GLY A N 1
ATOM 1504 C CA . GLY A 1 196 ? 29.795 -10.610 -41.920 1.00 58.56 196 GLY A CA 1
ATOM 1505 C C . GLY A 1 196 ? 31.243 -11.107 -42.036 1.00 58.56 196 GLY A C 1
ATOM 1506 O O . GLY A 1 196 ? 32.066 -10.359 -42.563 1.00 58.56 196 GLY A O 1
ATOM 1507 N N . TYR A 1 197 ? 31.550 -12.318 -41.549 1.00 49.06 197 TYR A N 1
ATOM 1508 C CA . TYR A 1 197 ? 32.806 -13.046 -41.795 1.00 49.06 197 TYR A CA 1
ATOM 1509 C C . TYR A 1 197 ? 32.522 -14.418 -42.406 1.00 49.06 197 TYR A C 1
ATOM 1511 O O . TYR A 1 197 ? 31.530 -15.052 -41.984 1.00 49.06 197 TYR A O 1
#

Organism: NCBI:txid149386

Sequence (197 aa):
SGAMKAEIIEVRNYTVTETTALAEKLDAVKVTADDSFAMAQNSIRAQWDMAAGEASVVHDMKVRIRYNGEDYSAGMVIGAELKGGQVSTLIGFNAQQFAFYNPVKKSMDLFMYMKDGQVFMREAFINQAWLNSVVVTDKMESENYVPGKQGFILDAKANKFEFFDGTTTNGTGITAGGIKVYDNNRLTVIIGDISGY

Radius of gyration: 29.77 Å; chains: 1; bounding box: 80×36×83 Å

Secondary structure (DSSP, 8-state):
---EEEEEEEEEEEEE-SSEEEEEEEEEEEEEETTEEEEEEEEEEEEEETTTTEEEEEEEEEEEEEETTEEEEEEEEEEEEEETTEEEEEEEEE-S-EE---GGGSS----EEEETTEEEES----S----S----SSEEE-TT-BTTTEEEEEETTTTEEEEEESSS--EEEEETTEEEEEETTEEEEEES--TT-

InterPro domains:
  IPR015406 Tip attachment protein J, central straight fiber domain [PF09327] (46-173)
  IPR053171 Viral Tip Attachment Protein [PTHR36251] (19-177)